Protein AF-A0A0P6X2U5-F1 (afdb_monomer_lite)

Sequence (206 aa):
MASMLAGCGGAEPGVYAVPLAEALQRLKKADVDGFRSARQCGILIHFAADSPKDDAITWRVSSSGREVLRFTVRLTAEGEGTRAQIEVPAEAKGGEMYDGSQFYPRPAVHQPLRPAVQELIDAAMEKRPYDVMRIPDGQRSSANDGPCKVQRAGLESGSARFGIDDKPGYDSRRSQQLREAENTRANQEGYDRSYGQPMDDTQGNW

pLDDT: mean 82.21, std 17.17, range [35.53, 98.38]

Foldseek 3Di:
DDDPPPDPPPPDQQKALAAQQVLLVLLVVFQVVLLCLLWFFQEDKDWDWDDPDSFKIKIFIDFPRDTPFIKMWGWDDDPSIIGTDIGADADPVGDGDQCQPDADLRDRTFHDPVLQVSQSSVCSSVVHHRDLVPRPPVRSHHPRCPNRHVSRVCNVVVVAHDTPQADRPDGPVVSVVVVVVVVVVVVVVVVCVVPPDPPPPPPDDD

Secondary structure (DSSP, 8-state):
----------PPTTEESS-HHHHHHHHTT--HHHHHHHHB-SB--EEEEEEEETTEEEEEEEETTEEEEEEEEEEEEETTEEEEEEE-PBPTTSSBTTSSSS--SS-SBPSPHHHHHHHHHHHHHTT----GGGS-HHHH--GGGHHHHHHHHHHHTTS--B-TTS-TT--HHHHHHHHHHHHHHHHHHHHHHHH-----------

Radius of gyration: 25.36 Å; chains: 1; bounding box: 108×61×46 Å

Structure (mmCIF, N/CA/C/O backbone):
data_AF-A0A0P6X2U5-F1
#
_entry.id   AF-A0A0P6X2U5-F1
#
loop_
_atom_site.group_PDB
_atom_site.id
_atom_site.type_symbol
_atom_site.label_atom_id
_atom_site.label_alt_id
_atom_site.label_comp_id
_atom_site.label_asym_id
_atom_site.label_entity_id
_atom_site.label_seq_id
_atom_site.pdbx_PDB_ins_code
_atom_site.Cartn_x
_atom_site.Cartn_y
_atom_site.Cartn_z
_atom_site.occupancy
_atom_site.B_iso_or_equiv
_atom_site.auth_seq_id
_atom_site.auth_comp_id
_atom_site.auth_asym_id
_atom_site.auth_atom_id
_atom_site.pdbx_PDB_model_num
ATOM 1 N N . MET A 1 1 ? -34.472 33.785 14.358 1.00 38.19 1 MET A N 1
ATOM 2 C CA . MET A 1 1 ? -34.077 32.855 13.280 1.00 38.19 1 MET A CA 1
ATOM 3 C C . MET A 1 1 ? -32.892 32.058 13.788 1.00 38.19 1 MET A C 1
ATOM 5 O O . MET A 1 1 ? -31.858 32.649 14.062 1.00 38.19 1 MET A O 1
ATOM 9 N N . ALA A 1 2 ? -33.093 30.767 14.043 1.00 37.97 2 ALA A N 1
ATOM 10 C CA . ALA A 1 2 ? -32.055 29.869 14.528 1.00 37.97 2 ALA A CA 1
ATOM 11 C C . ALA A 1 2 ? -31.261 29.337 13.329 1.00 37.97 2 ALA A C 1
ATOM 13 O O . ALA A 1 2 ? -31.792 28.569 12.531 1.00 37.97 2 ALA A O 1
ATOM 14 N N . SER A 1 3 ? -30.009 29.766 13.196 1.00 42.34 3 SER A N 1
ATOM 15 C CA . SER A 1 3 ? -29.067 29.198 12.233 1.00 42.34 3 SER A CA 1
ATOM 16 C C . SER A 1 3 ? -28.360 28.015 12.886 1.00 42.34 3 SER A C 1
ATOM 18 O O . SER A 1 3 ? -27.363 28.188 13.581 1.00 42.34 3 SER A O 1
ATOM 20 N N . MET A 1 4 ? -28.891 26.807 12.688 1.00 43.53 4 MET A N 1
ATOM 21 C CA . MET A 1 4 ? -28.142 25.575 12.932 1.00 43.53 4 MET A CA 1
ATOM 22 C C . MET A 1 4 ? -27.218 25.346 11.734 1.00 43.53 4 MET A C 1
ATOM 24 O O . MET A 1 4 ? -27.617 24.765 10.729 1.00 43.53 4 MET A O 1
ATOM 28 N N . LEU A 1 5 ? -25.982 25.836 11.821 1.00 45.72 5 LEU A N 1
ATOM 29 C CA . LEU A 1 5 ? -24.908 25.356 10.958 1.00 45.72 5 LEU A CA 1
ATOM 30 C C . LEU A 1 5 ? -24.499 23.984 11.491 1.00 45.72 5 LEU A C 1
ATOM 32 O O . LEU A 1 5 ? -23.726 23.873 12.441 1.00 45.72 5 LEU A O 1
ATOM 36 N N . ALA A 1 6 ? -25.085 22.941 10.907 1.00 45.28 6 ALA A N 1
ATOM 37 C CA . ALA A 1 6 ? -24.605 21.580 11.045 1.00 45.28 6 ALA A CA 1
ATOM 38 C C . ALA A 1 6 ? -23.157 21.539 10.536 1.00 45.28 6 ALA A C 1
ATOM 40 O O . ALA A 1 6 ? -22.904 21.597 9.332 1.00 45.28 6 ALA A O 1
ATOM 41 N N . GLY A 1 7 ? -22.205 21.486 11.467 1.00 37.44 7 GLY A N 1
ATOM 42 C CA . GLY A 1 7 ? -20.835 21.113 11.159 1.00 37.44 7 GLY A CA 1
ATOM 43 C C . GLY A 1 7 ? -20.864 19.717 10.556 1.00 37.44 7 GLY A C 1
ATOM 44 O O . GLY A 1 7 ? -21.166 18.747 11.247 1.00 37.44 7 GLY A O 1
ATOM 45 N N . CYS A 1 8 ? -20.606 19.623 9.253 1.00 40.59 8 CYS A N 1
ATOM 46 C CA . CYS A 1 8 ? -20.301 18.360 8.606 1.00 40.59 8 CYS A CA 1
ATOM 47 C C . CYS A 1 8 ? -19.044 17.811 9.282 1.00 40.59 8 CYS A C 1
ATOM 49 O O . CYS A 1 8 ? -17.940 18.293 9.033 1.00 40.59 8 CYS A O 1
ATOM 51 N N . GLY A 1 9 ? -19.237 16.851 10.187 1.00 35.53 9 GLY A N 1
ATOM 52 C CA . GLY A 1 9 ? -18.172 16.064 10.784 1.00 35.53 9 GLY A CA 1
ATOM 53 C C . GLY A 1 9 ? -17.498 15.243 9.697 1.00 35.53 9 GLY A C 1
ATOM 54 O O . GLY A 1 9 ? -17.873 14.101 9.451 1.00 35.53 9 GLY A O 1
ATOM 55 N N . GLY A 1 10 ? -16.522 15.841 9.017 1.00 42.19 10 GLY A N 1
ATOM 56 C CA . GLY A 1 10 ? -15.488 15.069 8.354 1.00 42.19 10 GLY A CA 1
ATOM 57 C C . GLY A 1 10 ? -14.719 14.371 9.461 1.00 42.19 10 GLY A C 1
ATOM 58 O O . GLY A 1 10 ? -14.021 15.037 10.224 1.00 42.19 10 GLY A O 1
ATOM 59 N N . ALA A 1 11 ? -14.923 13.062 9.610 1.00 58.19 11 ALA A N 1
ATOM 60 C CA . ALA A 1 11 ? -14.083 12.259 10.482 1.00 58.19 11 ALA A CA 1
ATOM 61 C C . ALA A 1 11 ? -12.620 12.537 10.112 1.00 58.19 11 ALA A C 1
ATOM 63 O O . ALA A 1 11 ? -12.271 12.573 8.928 1.00 58.19 11 ALA A O 1
ATOM 64 N N . GLU A 1 12 ? -11.795 12.822 11.117 1.00 70.19 12 GLU A N 1
ATOM 65 C CA . GLU A 1 12 ? -10.375 13.068 10.905 1.00 70.19 12 GLU A CA 1
ATOM 66 C C . GLU A 1 12 ? -9.762 11.851 10.187 1.00 70.19 12 GLU A C 1
ATOM 68 O O . GLU A 1 12 ? -10.015 10.718 10.612 1.00 70.19 12 GLU A O 1
ATOM 73 N N . PRO A 1 13 ? -8.991 12.038 9.096 1.00 80.31 13 PRO A N 1
ATOM 74 C CA . PRO A 1 13 ? -8.380 10.924 8.383 1.00 80.31 13 PRO A CA 1
ATOM 75 C C . PRO A 1 13 ? -7.587 10.029 9.333 1.00 80.31 13 PRO A C 1
ATOM 77 O O . PRO A 1 13 ? -6.762 10.503 10.114 1.00 80.31 13 PRO A O 1
ATOM 80 N N . GLY A 1 14 ? -7.842 8.726 9.260 1.00 88.56 14 GLY A N 1
ATOM 81 C CA . GLY A 1 14 ? -7.200 7.760 10.139 1.00 88.56 14 GLY A CA 1
ATOM 82 C C . GLY A 1 14 ? -7.870 7.571 11.500 1.00 88.56 14 GLY A C 1
ATOM 83 O O . GLY A 1 14 ? -7.365 6.751 12.256 1.00 88.56 14 GLY A O 1
ATOM 84 N N . VAL A 1 15 ? -8.982 8.238 11.828 1.00 94.44 15 VAL A N 1
ATOM 85 C CA . VAL A 1 15 ? -9.756 7.976 13.058 1.00 94.44 15 VAL A CA 1
ATOM 86 C C . VAL A 1 15 ? -11.051 7.240 12.726 1.00 94.44 15 VAL A C 1
ATOM 88 O O . VAL A 1 15 ? -11.847 7.687 11.902 1.00 94.44 15 VAL A O 1
ATOM 91 N N . TYR A 1 16 ? -11.292 6.117 13.402 1.00 95.19 16 TYR A N 1
ATOM 92 C CA . TYR A 1 16 ? -12.424 5.232 13.136 1.00 95.19 16 TYR A CA 1
ATOM 93 C C . TYR A 1 16 ? -13.231 4.969 14.403 1.00 95.19 16 TYR A C 1
ATOM 95 O O . TYR A 1 16 ? -12.674 4.657 15.455 1.00 95.19 16 TYR A O 1
ATOM 103 N N . ALA A 1 17 ? -14.559 4.990 14.283 1.00 95.31 17 ALA A N 1
ATOM 104 C CA . ALA A 1 17 ? -15.493 4.582 15.336 1.00 95.31 17 ALA A CA 1
ATOM 105 C C . ALA A 1 17 ? -15.577 3.044 15.451 1.00 95.31 17 ALA A C 1
ATOM 107 O O . ALA A 1 17 ? -16.641 2.441 15.311 1.00 95.31 17 ALA A O 1
ATOM 108 N N . VAL A 1 18 ? -14.422 2.400 15.619 1.00 95.44 18 VAL A N 1
ATOM 109 C CA . VAL A 1 18 ? -14.260 0.950 15.739 1.00 95.44 18 VAL A CA 1
ATOM 110 C C . VAL A 1 18 ? -13.286 0.683 16.891 1.00 95.44 18 VAL A C 1
ATOM 112 O O . VAL A 1 18 ? -12.217 1.299 16.908 1.00 95.44 18 VAL A O 1
ATOM 115 N N . PRO A 1 19 ? -13.595 -0.234 17.826 1.00 95.88 19 PRO A N 1
ATOM 116 C CA . PRO A 1 19 ? -12.678 -0.583 18.908 1.00 95.88 19 PRO A CA 1
ATOM 117 C C . PRO A 1 19 ? -11.366 -1.185 18.393 1.00 95.88 19 PRO A C 1
ATOM 119 O O . PRO A 1 19 ? -11.362 -1.928 17.409 1.00 95.88 19 PRO A O 1
ATOM 122 N N . LEU A 1 20 ? -10.267 -0.942 19.113 1.00 95.19 20 LEU A N 1
ATOM 123 C CA . LEU A 1 20 ? -8.900 -1.326 18.724 1.00 95.19 20 LEU A CA 1
ATOM 124 C C . LEU A 1 20 ? -8.769 -2.791 18.285 1.00 95.19 20 LEU A C 1
ATOM 126 O O . LEU A 1 20 ? -8.212 -3.087 17.226 1.00 95.19 20 LEU A O 1
ATOM 130 N N . ALA A 1 21 ? -9.324 -3.714 19.074 1.00 93.94 21 ALA A N 1
ATOM 131 C CA . ALA A 1 21 ? -9.268 -5.141 18.775 1.00 93.94 21 ALA A CA 1
ATOM 132 C C . ALA A 1 21 ? -9.994 -5.486 17.465 1.00 93.94 21 ALA A C 1
ATOM 134 O O . ALA A 1 21 ? -9.504 -6.297 16.678 1.00 93.94 21 ALA A O 1
ATOM 135 N N . GLU A 1 22 ? -11.142 -4.857 17.199 1.00 96.06 22 GLU A N 1
ATOM 136 C CA . GLU A 1 22 ? -11.862 -5.069 15.947 1.00 96.06 22 GLU A CA 1
ATOM 137 C C . GLU A 1 22 ? -11.124 -4.418 14.767 1.00 96.06 22 GLU A C 1
ATOM 139 O O . GLU A 1 22 ? -10.999 -5.046 13.715 1.00 96.06 22 GLU A O 1
ATOM 144 N N . ALA A 1 23 ? -10.576 -3.213 14.941 1.00 96.50 23 ALA A N 1
ATOM 145 C CA . ALA A 1 23 ? -9.776 -2.523 13.931 1.00 96.50 23 ALA A CA 1
ATOM 146 C C . ALA A 1 23 ? -8.567 -3.370 13.484 1.00 96.50 23 ALA A C 1
ATOM 148 O O . ALA A 1 23 ? -8.324 -3.530 12.285 1.00 96.50 23 ALA A O 1
ATOM 149 N N . LEU A 1 24 ? -7.867 -4.010 14.429 1.00 95.00 24 LEU A N 1
ATOM 150 C CA . LEU A 1 24 ? -6.767 -4.925 14.118 1.00 95.00 24 LEU A CA 1
ATOM 151 C C . LEU A 1 24 ? -7.240 -6.138 13.307 1.00 95.00 24 LEU A C 1
ATOM 153 O O . LEU A 1 24 ? -6.599 -6.519 12.327 1.00 95.00 24 LEU A O 1
ATOM 157 N N . GLN A 1 25 ? -8.363 -6.753 13.689 1.00 95.19 25 GLN A N 1
ATOM 158 C CA . GLN A 1 25 ? -8.920 -7.894 12.952 1.00 95.19 25 GLN A CA 1
ATOM 159 C C . GLN A 1 25 ? -9.358 -7.511 11.536 1.00 95.19 25 GLN A C 1
ATOM 161 O O . GLN A 1 25 ? -9.190 -8.308 10.610 1.00 95.19 25 GLN A O 1
ATOM 166 N N . ARG A 1 26 ? -9.889 -6.296 11.355 1.00 96.81 26 ARG A N 1
ATOM 167 C CA . ARG A 1 26 ? -10.225 -5.746 10.038 1.00 96.81 26 ARG A CA 1
ATOM 168 C C . ARG A 1 26 ? -8.963 -5.562 9.190 1.00 96.81 26 ARG A C 1
ATOM 170 O O . ARG A 1 26 ? -8.931 -6.059 8.068 1.00 96.81 26 ARG A O 1
ATOM 177 N N . LEU A 1 27 ? -7.889 -4.978 9.732 1.00 95.69 27 LEU A N 1
ATOM 178 C CA . LEU A 1 27 ? -6.632 -4.820 8.985 1.00 95.69 27 LEU A CA 1
ATOM 179 C C . LEU A 1 27 ? -5.945 -6.146 8.641 1.00 95.69 27 LEU A C 1
ATOM 181 O O . LEU A 1 27 ? -5.388 -6.269 7.553 1.00 95.69 27 LEU A O 1
ATOM 185 N N . LYS A 1 28 ? -6.031 -7.171 9.501 1.00 94.19 28 LYS A N 1
ATOM 186 C CA . LYS A 1 28 ? -5.519 -8.523 9.185 1.00 94.19 28 LYS A CA 1
ATOM 187 C C . LYS A 1 28 ? -6.194 -9.136 7.951 1.00 94.19 28 LYS A C 1
ATOM 189 O O . LYS A 1 28 ? -5.640 -10.053 7.353 1.00 94.19 28 LYS A O 1
ATOM 194 N N . LYS A 1 29 ? -7.376 -8.636 7.581 1.00 95.25 29 LYS A N 1
ATOM 195 C CA . LYS A 1 29 ? -8.179 -9.060 6.427 1.00 95.25 29 LYS A CA 1
ATOM 196 C C . LYS A 1 29 ? -8.256 -7.992 5.329 1.00 95.25 29 LYS A C 1
ATOM 198 O O . LYS A 1 29 ? -9.136 -8.080 4.478 1.00 95.25 29 LYS A O 1
ATOM 203 N N . ALA A 1 30 ? -7.390 -6.978 5.366 1.00 97.31 30 ALA A N 1
ATOM 204 C CA . ALA A 1 30 ? -7.374 -5.932 4.352 1.00 97.31 30 ALA A CA 1
ATOM 205 C C . ALA A 1 30 ? -7.165 -6.524 2.945 1.00 97.31 30 ALA A C 1
ATOM 207 O O . ALA A 1 30 ? -6.464 -7.525 2.778 1.00 97.31 30 ALA A O 1
ATOM 208 N N . ASP A 1 31 ? -7.756 -5.889 1.934 1.00 97.75 31 ASP A N 1
ATOM 209 C CA . ASP A 1 31 ? -7.702 -6.330 0.537 1.00 97.75 31 ASP A CA 1
ATOM 210 C C . ASP A 1 31 ? -6.355 -5.980 -0.122 1.00 97.75 31 ASP A C 1
ATOM 212 O O . ASP A 1 31 ? -6.220 -5.076 -0.950 1.00 97.75 31 ASP A O 1
ATOM 216 N N . VAL A 1 32 ? -5.317 -6.703 0.293 1.00 96.69 32 VAL A N 1
ATOM 217 C CA . VAL A 1 32 ? -3.950 -6.537 -0.214 1.00 96.69 32 VAL A CA 1
ATOM 218 C C . VAL A 1 32 ? -3.843 -6.957 -1.684 1.00 96.69 32 VAL A C 1
ATOM 220 O O . VAL A 1 32 ? -3.009 -6.428 -2.421 1.00 96.69 32 VAL A O 1
ATOM 223 N N . ASP A 1 33 ? -4.700 -7.871 -2.140 1.00 95.81 33 ASP A N 1
ATOM 224 C CA . ASP A 1 33 ? -4.749 -8.287 -3.539 1.00 95.81 33 ASP A CA 1
ATOM 225 C C . ASP A 1 33 ? -5.324 -7.192 -4.438 1.00 95.81 33 ASP A C 1
ATOM 227 O O . ASP A 1 33 ? -4.726 -6.896 -5.477 1.00 95.81 33 ASP A O 1
ATOM 231 N N . GLY A 1 34 ? -6.413 -6.538 -4.024 1.00 96.88 34 GLY A N 1
ATOM 232 C CA . GLY A 1 34 ? -6.954 -5.351 -4.685 1.00 96.88 34 GLY A CA 1
ATOM 233 C C . GLY A 1 34 ? -5.942 -4.207 -4.712 1.00 96.88 34 GLY A C 1
ATOM 234 O O . GLY A 1 34 ? -5.686 -3.636 -5.776 1.00 96.88 34 GLY A O 1
ATOM 235 N N . PHE A 1 35 ? -5.269 -3.948 -3.585 1.00 97.38 35 PHE A N 1
ATOM 236 C CA . PHE A 1 35 ? -4.172 -2.978 -3.517 1.00 97.38 35 PHE A CA 1
ATOM 237 C C . PHE A 1 35 ? -3.058 -3.305 -4.520 1.00 97.38 35 PHE A C 1
ATOM 239 O O . PHE A 1 35 ? -2.658 -2.452 -5.316 1.00 97.38 35 PHE A O 1
ATOM 246 N N . ARG A 1 36 ? -2.560 -4.548 -4.526 1.00 95.44 36 ARG A N 1
ATOM 247 C CA . ARG A 1 36 ? -1.511 -4.995 -5.451 1.00 95.44 36 ARG A CA 1
ATOM 248 C C . ARG A 1 36 ? -1.970 -4.852 -6.896 1.00 95.44 36 ARG A C 1
ATOM 250 O O . ARG A 1 36 ? -1.246 -4.276 -7.701 1.00 95.44 36 ARG A O 1
ATOM 257 N N . SER A 1 37 ? -3.168 -5.329 -7.219 1.00 93.38 37 SER A N 1
ATOM 258 C CA . SER A 1 37 ? -3.738 -5.236 -8.563 1.00 93.38 37 SER A CA 1
ATOM 259 C C . SER A 1 37 ? -3.795 -3.786 -9.044 1.00 93.38 37 SER A C 1
ATOM 261 O O . SER A 1 37 ? -3.380 -3.485 -10.161 1.00 93.38 37 SER A O 1
ATOM 263 N N . ALA A 1 38 ? -4.209 -2.855 -8.185 1.00 94.56 38 ALA A N 1
ATOM 264 C CA . ALA A 1 38 ? -4.335 -1.443 -8.528 1.00 94.56 38 ALA A CA 1
ATOM 265 C C . ALA A 1 38 ? -3.005 -0.671 -8.549 1.00 94.56 38 ALA A C 1
ATOM 267 O O . ALA A 1 38 ? -2.889 0.319 -9.271 1.00 94.56 38 ALA A O 1
ATOM 268 N N . ARG A 1 39 ? -2.009 -1.080 -7.752 1.00 95.06 39 ARG A N 1
ATOM 269 C CA . ARG A 1 39 ? -0.789 -0.283 -7.524 1.00 95.06 39 ARG A CA 1
ATOM 270 C C . ARG A 1 39 ? 0.493 -0.903 -8.062 1.00 95.06 39 ARG A C 1
ATOM 272 O O . ARG A 1 39 ? 1.453 -0.161 -8.235 1.00 95.06 39 ARG A O 1
ATOM 279 N N . GLN A 1 40 ? 0.544 -2.204 -8.345 1.00 94.19 40 GLN A N 1
ATOM 280 C CA . GLN A 1 40 ? 1.733 -2.846 -8.910 1.00 94.19 40 GLN A CA 1
ATOM 281 C C . GLN A 1 40 ? 2.075 -2.233 -10.276 1.00 94.19 40 GLN A C 1
ATOM 283 O O . GLN A 1 40 ? 1.192 -1.998 -11.108 1.00 94.19 40 GLN A O 1
ATOM 288 N N . CYS A 1 41 ? 3.365 -1.974 -10.488 1.00 92.06 41 CYS A N 1
ATOM 289 C CA . CYS A 1 41 ? 3.896 -1.541 -11.778 1.00 92.06 41 CYS A CA 1
ATOM 290 C C . CYS A 1 41 ? 4.209 -2.775 -12.650 1.00 92.06 41 CYS A C 1
ATOM 292 O O . CYS A 1 41 ? 3.335 -3.611 -12.858 1.00 92.06 41 CYS A O 1
ATOM 294 N N . GLY A 1 42 ? 5.439 -2.933 -13.156 1.00 85.44 42 GLY A N 1
ATOM 295 C CA . GLY A 1 42 ? 5.828 -4.129 -13.927 1.00 85.44 42 GLY A CA 1
ATOM 296 C C . GLY A 1 42 ? 6.596 -5.190 -13.142 1.00 85.44 42 GLY A C 1
ATOM 297 O O . GLY A 1 42 ? 6.794 -6.294 -13.654 1.00 85.44 42 GLY A O 1
ATOM 298 N N . ILE A 1 43 ? 7.039 -4.868 -11.922 1.00 84.19 43 ILE A N 1
ATOM 299 C CA . ILE A 1 43 ? 7.744 -5.822 -11.067 1.00 84.19 43 ILE A CA 1
ATOM 300 C C . ILE A 1 43 ? 6.731 -6.768 -10.430 1.00 84.19 43 ILE A C 1
ATOM 302 O O . ILE A 1 43 ? 5.759 -6.313 -9.827 1.00 84.19 43 ILE A O 1
ATOM 306 N N . LEU A 1 44 ? 6.965 -8.077 -10.526 1.00 86.00 44 LEU A N 1
ATOM 307 C CA . LEU A 1 44 ? 6.168 -9.046 -9.773 1.00 86.00 44 LEU A CA 1
ATOM 308 C C . LEU A 1 44 ? 6.494 -8.922 -8.283 1.00 86.00 44 LEU A C 1
ATOM 310 O O . LEU A 1 44 ? 7.644 -9.127 -7.879 1.00 86.00 44 LEU A O 1
ATOM 314 N N . ILE A 1 45 ? 5.479 -8.582 -7.489 1.00 90.31 45 ILE A N 1
ATOM 315 C CA . ILE A 1 45 ? 5.609 -8.394 -6.046 1.00 90.31 45 ILE A CA 1
ATOM 316 C C . ILE A 1 45 ? 4.719 -9.349 -5.253 1.00 90.31 45 ILE A C 1
ATOM 318 O O . ILE A 1 45 ? 3.616 -9.723 -5.664 1.00 90.31 45 ILE A O 1
ATOM 322 N N . HIS A 1 46 ? 5.210 -9.706 -4.074 1.00 91.44 46 HIS A N 1
ATOM 323 C CA . HIS A 1 46 ? 4.528 -10.533 -3.092 1.00 91.44 46 HIS A CA 1
ATOM 324 C C . HIS A 1 46 ? 4.384 -9.760 -1.792 1.00 91.44 46 HIS A C 1
ATOM 326 O O . HIS A 1 46 ? 5.308 -9.063 -1.383 1.00 91.44 46 HIS A O 1
ATOM 332 N N . PHE A 1 47 ? 3.235 -9.907 -1.143 1.00 93.88 47 PHE A N 1
ATOM 333 C CA . PHE A 1 47 ? 2.988 -9.331 0.169 1.00 93.88 47 PHE A CA 1
ATOM 334 C C . PHE A 1 47 ? 3.077 -10.419 1.231 1.00 93.88 47 PHE A C 1
ATOM 336 O O . PHE A 1 47 ? 2.491 -11.490 1.085 1.00 93.88 47 PHE A O 1
ATOM 343 N N . ALA A 1 48 ? 3.775 -10.110 2.315 1.00 92.81 48 ALA A N 1
ATOM 344 C CA . ALA A 1 48 ? 3.692 -10.826 3.575 1.00 92.81 48 ALA A CA 1
ATOM 345 C C . ALA A 1 48 ? 3.254 -9.831 4.651 1.00 92.81 48 ALA A C 1
ATOM 347 O O . ALA A 1 48 ? 3.762 -8.710 4.697 1.00 92.81 48 ALA A O 1
ATOM 348 N N . ALA A 1 49 ? 2.297 -10.222 5.485 1.00 91.19 49 ALA A N 1
ATOM 349 C CA . ALA A 1 49 ? 1.848 -9.415 6.608 1.00 91.19 49 ALA A CA 1
ATOM 350 C C . ALA A 1 49 ? 2.352 -10.035 7.908 1.00 91.19 49 ALA A C 1
ATOM 352 O O . ALA A 1 49 ? 2.173 -11.229 8.138 1.00 91.19 49 ALA A O 1
ATOM 353 N N . ASP A 1 50 ? 2.924 -9.207 8.772 1.00 87.94 50 ASP A N 1
ATOM 354 C CA . ASP A 1 50 ? 3.277 -9.582 10.132 1.00 87.94 50 ASP A CA 1
ATOM 355 C C . ASP A 1 50 ? 2.595 -8.643 11.115 1.00 87.94 50 ASP A C 1
ATOM 357 O O . ASP A 1 50 ? 2.456 -7.446 10.869 1.00 87.94 50 ASP A O 1
ATOM 361 N N . SER A 1 51 ? 2.216 -9.179 12.269 1.00 82.69 51 SER A N 1
ATOM 362 C CA . SER A 1 51 ? 1.667 -8.404 13.380 1.00 82.69 51 SER A CA 1
ATOM 363 C C . SER A 1 51 ? 2.569 -8.641 14.592 1.00 82.69 51 SER A C 1
ATOM 365 O O . SER A 1 51 ? 2.247 -9.459 15.448 1.00 82.69 51 SER A O 1
ATOM 367 N N . PRO A 1 52 ? 3.767 -8.018 14.626 1.00 68.31 52 PRO A N 1
ATOM 368 C CA . PRO A 1 52 ? 4.753 -8.262 15.682 1.00 68.31 52 PRO A CA 1
ATOM 369 C C . PRO A 1 52 ? 4.304 -7.734 17.054 1.00 68.31 52 PRO A C 1
ATOM 371 O O . PRO A 1 52 ? 4.931 -8.049 18.062 1.00 68.31 52 PRO A O 1
ATOM 374 N N . LYS A 1 53 ? 3.248 -6.913 17.089 1.00 72.56 53 LYS A N 1
ATOM 375 C CA . LYS A 1 53 ? 2.596 -6.379 18.286 1.00 72.56 53 LYS A CA 1
ATOM 376 C C . LYS A 1 53 ? 1.077 -6.402 18.087 1.00 72.56 53 LYS A C 1
ATOM 378 O O . LYS A 1 53 ? 0.619 -6.255 16.952 1.00 72.56 53 LYS A O 1
ATOM 383 N N . ASP A 1 54 ? 0.318 -6.508 19.178 1.00 78.31 54 ASP A N 1
ATOM 384 C CA . ASP A 1 54 ? -1.159 -6.542 19.186 1.00 78.31 54 ASP A CA 1
ATOM 385 C C . ASP A 1 54 ? -1.832 -5.200 18.821 1.00 78.31 54 ASP A C 1
ATOM 387 O O . ASP A 1 54 ? -3.035 -5.025 18.995 1.00 78.31 54 ASP A O 1
ATOM 391 N N . ASP A 1 55 ? -1.070 -4.245 18.299 1.00 90.38 55 ASP A N 1
ATOM 392 C CA . ASP A 1 55 ? -1.516 -2.910 17.911 1.00 90.38 55 ASP A CA 1
ATOM 393 C C . ASP A 1 55 ? -0.982 -2.489 16.533 1.00 90.38 55 ASP A C 1
ATOM 395 O O . ASP A 1 55 ? -1.152 -1.344 16.128 1.00 90.38 55 ASP A O 1
ATOM 399 N N . ALA A 1 56 ? -0.321 -3.381 15.789 1.00 93.69 56 ALA A N 1
ATOM 400 C CA . ALA A 1 56 ? 0.273 -3.018 14.510 1.00 93.69 56 ALA A CA 1
ATOM 401 C C . ALA A 1 56 ? 0.230 -4.146 13.481 1.00 93.69 56 ALA A C 1
ATOM 403 O O . ALA A 1 56 ? 0.337 -5.332 13.808 1.00 93.69 56 ALA A O 1
ATOM 404 N N . ILE A 1 57 ? 0.158 -3.755 12.210 1.00 95.25 57 ILE A N 1
ATOM 405 C CA . ILE A 1 57 ? 0.404 -4.639 11.069 1.00 95.25 57 ILE A CA 1
ATOM 406 C C . ILE A 1 57 ? 1.489 -4.025 10.199 1.00 95.25 57 ILE A C 1
ATOM 408 O O . ILE A 1 57 ? 1.437 -2.848 9.859 1.00 95.25 57 ILE A O 1
ATOM 412 N N . THR A 1 58 ? 2.485 -4.831 9.851 1.00 95.50 58 THR A N 1
ATOM 413 C CA . THR A 1 58 ? 3.531 -4.493 8.890 1.00 95.50 58 THR A CA 1
ATOM 414 C C . THR A 1 58 ? 3.333 -5.334 7.642 1.00 95.50 58 THR A C 1
ATOM 416 O O . THR A 1 58 ? 3.384 -6.561 7.714 1.00 95.50 58 THR A O 1
ATOM 419 N N . TRP A 1 59 ? 3.162 -4.684 6.495 1.00 96.50 59 TRP A N 1
ATOM 420 C CA . TRP A 1 59 ? 3.217 -5.354 5.202 1.00 96.50 59 TRP A CA 1
ATOM 421 C C . TRP A 1 59 ? 4.617 -5.213 4.623 1.00 96.50 59 TRP A C 1
ATOM 423 O O . TRP A 1 59 ? 5.115 -4.101 4.436 1.00 96.50 59 TRP A O 1
ATOM 433 N N . ARG A 1 60 ? 5.249 -6.349 4.331 1.00 95.50 60 ARG A N 1
ATOM 434 C CA . ARG A 1 60 ? 6.506 -6.432 3.588 1.00 95.50 60 ARG A CA 1
ATOM 435 C C . ARG A 1 60 ? 6.202 -6.836 2.160 1.00 95.50 60 ARG A C 1
ATOM 437 O O . ARG A 1 60 ? 5.542 -7.845 1.916 1.00 95.50 60 ARG A O 1
ATOM 444 N N . VAL A 1 61 ? 6.712 -6.051 1.229 1.00 94.69 61 VAL A N 1
ATOM 445 C CA . VAL A 1 61 ? 6.593 -6.277 -0.202 1.00 94.69 61 VAL A CA 1
ATOM 446 C C . VAL A 1 61 ? 7.938 -6.763 -0.705 1.00 94.69 61 VAL A C 1
ATOM 448 O O . VAL A 1 61 ? 8.957 -6.102 -0.498 1.00 94.69 61 VAL A O 1
ATOM 451 N N . SER A 1 62 ? 7.957 -7.915 -1.361 1.00 92.94 62 SER A N 1
ATOM 452 C CA . SER A 1 62 ? 9.180 -8.507 -1.894 1.00 92.94 62 SER A CA 1
ATOM 453 C C . SER A 1 62 ? 9.078 -8.820 -3.379 1.00 92.94 62 SER A C 1
ATOM 455 O O . SER A 1 62 ? 7.997 -9.070 -3.909 1.00 92.94 62 SER A O 1
ATOM 457 N N . SER A 1 63 ? 10.224 -8.815 -4.051 1.00 88.12 63 SER A N 1
ATOM 458 C CA . SER A 1 63 ? 10.391 -9.295 -5.421 1.00 88.12 63 SER A CA 1
ATOM 459 C C . SER A 1 63 ? 11.692 -10.080 -5.504 1.00 88.12 63 SER A C 1
ATOM 461 O O . SER A 1 63 ? 12.692 -9.668 -4.917 1.00 88.12 63 SER A O 1
ATOM 463 N N . SER A 1 64 ? 11.681 -11.233 -6.178 1.00 83.50 64 SER A N 1
ATOM 464 C CA . SER A 1 64 ? 12.851 -12.124 -6.278 1.00 83.50 64 SER A CA 1
ATOM 465 C C . SER A 1 64 ? 13.519 -12.436 -4.923 1.00 83.50 64 SER A C 1
ATOM 467 O O . SER A 1 64 ? 14.735 -12.557 -4.830 1.00 83.50 64 SER A O 1
ATOM 469 N N . GLY A 1 65 ? 12.732 -12.528 -3.843 1.00 81.25 65 GLY A N 1
ATOM 470 C CA . GLY A 1 65 ? 13.231 -12.801 -2.487 1.00 81.25 65 GLY A CA 1
ATOM 471 C C . GLY A 1 65 ? 13.835 -11.601 -1.743 1.00 81.25 65 GLY A C 1
ATOM 472 O O . GLY A 1 65 ? 14.244 -11.754 -0.595 1.00 81.25 65 GLY A O 1
ATOM 473 N N . ARG A 1 66 ? 13.864 -10.405 -2.343 1.00 87.06 66 ARG A N 1
ATOM 474 C CA . ARG A 1 66 ? 14.365 -9.170 -1.716 1.00 87.06 66 ARG A CA 1
ATOM 475 C C . ARG A 1 66 ? 13.203 -8.277 -1.293 1.00 87.06 66 ARG A C 1
ATOM 477 O O . ARG A 1 66 ? 12.259 -8.113 -2.060 1.00 87.06 66 ARG A O 1
ATOM 484 N N . GLU A 1 67 ? 13.265 -7.694 -0.095 1.00 91.50 67 GLU A N 1
ATOM 485 C CA . GLU A 1 67 ? 12.304 -6.665 0.333 1.00 91.50 67 GLU A CA 1
ATOM 486 C C . GLU A 1 67 ? 12.514 -5.402 -0.519 1.00 91.50 67 GLU A C 1
ATOM 488 O O . GLU A 1 67 ? 13.637 -4.917 -0.651 1.00 91.50 67 GLU A O 1
ATOM 493 N N . VAL A 1 68 ? 11.439 -4.907 -1.134 1.00 91.44 68 VAL A N 1
ATOM 494 C CA . VAL A 1 68 ? 11.448 -3.734 -2.029 1.00 91.44 68 VAL A CA 1
ATOM 495 C C . VAL A 1 68 ? 10.643 -2.568 -1.472 1.00 91.44 68 VAL A C 1
ATOM 497 O O . VAL A 1 68 ? 10.764 -1.449 -1.957 1.00 91.44 68 VAL A O 1
ATOM 500 N N . LEU A 1 69 ? 9.782 -2.847 -0.496 1.00 92.56 69 LEU A N 1
ATOM 501 C CA . LEU A 1 69 ? 8.977 -1.880 0.227 1.00 92.56 69 LEU A CA 1
ATOM 502 C C . LEU A 1 69 ? 8.504 -2.541 1.524 1.00 92.56 69 LEU A C 1
ATOM 504 O O . LEU A 1 69 ? 8.191 -3.730 1.554 1.00 92.56 69 LEU A O 1
ATOM 508 N N . ARG A 1 70 ? 8.385 -1.755 2.585 1.00 95.19 70 ARG A N 1
ATOM 509 C CA . ARG A 1 70 ? 7.596 -2.106 3.764 1.00 95.19 70 ARG A CA 1
ATOM 510 C C . ARG A 1 70 ? 6.794 -0.898 4.205 1.00 95.19 70 ARG A C 1
ATOM 512 O O . ARG A 1 70 ? 7.237 0.229 4.014 1.00 95.19 70 ARG A O 1
ATOM 519 N N . PHE A 1 71 ? 5.651 -1.124 4.826 1.00 95.69 71 PHE A N 1
ATOM 520 C CA . PHE A 1 71 ? 4.931 -0.081 5.546 1.00 95.69 71 PHE A CA 1
ATOM 521 C C . PHE A 1 71 ? 4.201 -0.691 6.735 1.00 95.69 71 PHE A C 1
ATOM 523 O O . PHE A 1 71 ? 3.779 -1.851 6.700 1.00 95.69 71 PHE A O 1
ATOM 530 N N . THR A 1 72 ? 4.075 0.097 7.794 1.00 96.00 72 THR A N 1
ATOM 531 C CA . THR A 1 72 ? 3.426 -0.308 9.039 1.00 96.00 72 THR A CA 1
ATOM 532 C C . THR A 1 72 ? 2.210 0.563 9.269 1.00 96.00 72 THR A C 1
ATOM 534 O O . THR A 1 72 ? 2.257 1.772 9.068 1.00 96.00 72 THR A O 1
ATOM 537 N N . VAL A 1 73 ? 1.129 -0.045 9.733 1.00 97.00 73 VAL A N 1
ATOM 538 C CA . VAL A 1 73 ? -0.006 0.673 10.299 1.00 97.00 73 VAL A CA 1
ATOM 539 C C . VAL A 1 73 ? -0.035 0.375 11.785 1.00 97.00 73 VAL A C 1
ATOM 541 O O . VAL A 1 73 ? -0.206 -0.781 12.176 1.00 97.00 73 VAL A O 1
ATOM 544 N N . ARG A 1 74 ? 0.174 1.410 12.600 1.00 96.31 74 ARG A N 1
ATOM 545 C CA . ARG A 1 74 ? -0.017 1.350 14.051 1.00 96.31 74 ARG A CA 1
ATOM 546 C C . ARG A 1 74 ? -1.418 1.803 14.396 1.00 96.31 74 ARG A C 1
ATOM 548 O O . ARG A 1 74 ? -1.905 2.778 13.833 1.00 96.31 74 ARG A O 1
ATOM 555 N N . LEU A 1 75 ? -2.035 1.107 15.328 1.00 96.44 75 LEU A N 1
ATOM 556 C CA . LEU A 1 75 ? -3.343 1.409 15.859 1.00 96.44 75 LEU A CA 1
ATOM 557 C C . LEU A 1 75 ? -3.202 1.869 17.307 1.00 96.44 75 LEU A C 1
ATOM 559 O O . LEU A 1 75 ? -2.536 1.221 18.107 1.00 96.44 75 LEU A O 1
ATOM 563 N N . THR A 1 76 ? -3.861 2.962 17.664 1.00 96.19 76 THR 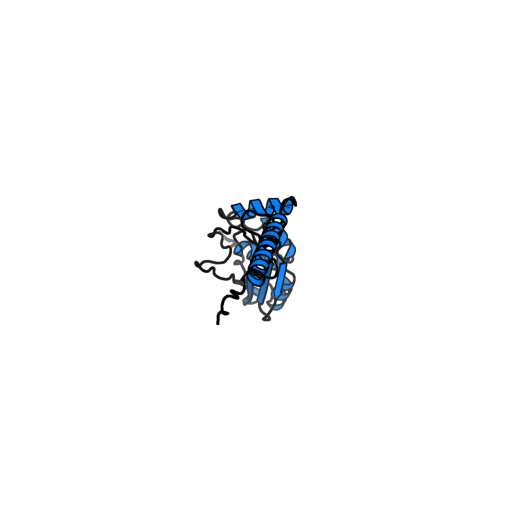A N 1
ATOM 564 C CA . THR A 1 76 ? -3.943 3.433 19.051 1.00 96.19 76 THR A CA 1
ATOM 565 C C . THR A 1 76 ? -5.397 3.657 19.418 1.00 96.19 76 THR A C 1
ATOM 567 O O . THR A 1 76 ? -6.155 4.201 18.617 1.00 96.19 76 THR A O 1
ATOM 570 N N . ALA A 1 77 ? -5.798 3.248 20.621 1.00 95.25 77 ALA A N 1
ATOM 571 C CA . ALA A 1 77 ? -7.135 3.549 21.119 1.00 95.25 77 ALA A CA 1
ATOM 572 C C . ALA A 1 77 ? -7.332 5.071 21.227 1.00 95.25 77 ALA A C 1
ATOM 574 O O . ALA A 1 77 ? -6.447 5.783 21.703 1.00 95.25 77 ALA A O 1
ATOM 575 N N . GLU A 1 78 ? -8.493 5.555 20.796 1.00 92.44 78 GLU A N 1
ATOM 576 C CA . GLU A 1 78 ? -8.875 6.965 20.862 1.00 92.44 78 GLU A CA 1
ATOM 577 C C . GLU A 1 78 ? -10.339 7.068 21.298 1.00 92.44 78 GLU A C 1
ATOM 579 O O . GLU A 1 78 ? -11.263 6.939 20.494 1.00 92.44 78 GLU A O 1
ATOM 584 N N . GLY A 1 79 ? -10.555 7.242 22.606 1.00 90.62 79 GLY A N 1
ATOM 585 C CA . GLY A 1 79 ? -11.886 7.135 23.205 1.00 90.62 79 GLY A CA 1
ATOM 586 C C . GLY A 1 79 ? -12.492 5.749 22.962 1.00 90.62 79 GLY A C 1
ATOM 587 O O . GLY A 1 79 ? -11.857 4.736 23.242 1.00 90.62 79 GLY A O 1
ATOM 588 N N . GLU A 1 80 ? -13.700 5.719 22.399 1.00 90.88 80 GLU A N 1
ATOM 589 C CA . GLU A 1 80 ? -14.392 4.488 21.974 1.00 90.88 80 GLU A CA 1
ATOM 590 C C . GLU A 1 80 ? -13.937 3.984 20.587 1.00 90.88 80 GLU A C 1
ATOM 592 O O . GLU A 1 80 ? -14.412 2.958 20.094 1.00 90.88 80 GLU A O 1
ATOM 597 N N . GLY A 1 81 ? -13.048 4.727 19.922 1.00 95.12 81 GLY A N 1
ATOM 598 C CA . GLY A 1 81 ? -12.560 4.454 18.577 1.00 95.12 81 GLY A CA 1
ATOM 599 C C . GLY A 1 81 ? -11.083 4.075 18.525 1.00 95.12 81 GLY A C 1
ATOM 600 O O . GLY A 1 81 ? -10.435 3.763 19.527 1.00 95.12 81 GLY A O 1
ATOM 601 N N . THR A 1 82 ? -10.546 4.107 17.310 1.00 96.50 82 THR A N 1
ATOM 602 C CA . THR A 1 82 ? -9.150 3.782 17.016 1.00 96.50 82 THR A CA 1
ATOM 603 C C . THR A 1 82 ? -8.579 4.772 16.020 1.00 96.50 82 THR A C 1
ATOM 605 O O . THR A 1 82 ? -9.210 5.061 15.004 1.00 96.50 82 THR A O 1
ATOM 608 N N . ARG A 1 83 ? -7.348 5.212 16.261 1.00 96.88 83 ARG A N 1
ATOM 609 C CA . ARG A 1 83 ? -6.527 5.941 15.297 1.00 96.88 83 ARG A CA 1
ATOM 610 C C . ARG A 1 83 ? -5.561 5.001 14.599 1.00 96.88 83 ARG A C 1
ATOM 612 O O . ARG A 1 83 ? -4.903 4.208 15.264 1.00 96.88 83 ARG A O 1
ATOM 619 N N . ALA A 1 84 ? -5.438 5.120 13.286 1.00 97.12 84 ALA A N 1
ATOM 620 C CA . ALA A 1 84 ? -4.420 4.467 12.486 1.00 97.12 84 ALA A CA 1
ATOM 621 C C . ALA A 1 84 ? -3.347 5.473 12.066 1.00 97.12 84 ALA A C 1
ATOM 623 O O . ALA A 1 84 ? -3.639 6.506 11.467 1.00 97.12 84 ALA A O 1
ATOM 624 N N . GLN A 1 85 ? -2.091 5.139 12.335 1.00 96.44 85 GLN A N 1
ATOM 625 C CA . GLN A 1 85 ? -0.926 5.887 11.890 1.00 96.44 85 GLN A CA 1
ATOM 626 C C . GLN A 1 85 ? -0.142 5.052 10.882 1.00 96.44 85 GLN A C 1
ATOM 628 O O . GLN A 1 85 ? 0.284 3.935 11.178 1.00 96.44 85 GLN A O 1
ATOM 633 N N . ILE A 1 86 ? 0.059 5.607 9.687 1.00 96.56 86 ILE A N 1
ATOM 634 C CA . ILE A 1 86 ? 0.861 4.981 8.634 1.00 96.56 86 ILE A CA 1
ATOM 635 C C . ILE A 1 86 ? 2.325 5.385 8.810 1.00 96.56 86 ILE A C 1
ATOM 637 O O . ILE A 1 86 ? 2.659 6.574 8.773 1.00 96.56 86 ILE A O 1
ATOM 641 N N . GLU A 1 87 ? 3.197 4.392 8.916 1.00 95.25 87 GLU A N 1
ATOM 642 C CA . GLU A 1 87 ? 4.648 4.533 8.920 1.00 95.25 87 GLU A CA 1
ATOM 643 C C . GLU A 1 87 ? 5.210 3.960 7.619 1.00 95.25 87 GLU A C 1
ATOM 645 O O . GLU A 1 87 ? 5.105 2.759 7.348 1.00 95.25 87 GLU A O 1
ATOM 650 N N . VAL A 1 88 ? 5.835 4.822 6.822 1.00 94.56 88 VAL A N 1
ATOM 651 C CA . VAL A 1 88 ? 6.598 4.436 5.634 1.00 94.56 88 VAL A CA 1
ATOM 652 C C . VAL A 1 88 ? 8.071 4.733 5.923 1.00 94.56 88 VAL A C 1
ATOM 654 O O . VAL A 1 88 ? 8.364 5.799 6.468 1.00 94.56 88 VAL A O 1
ATOM 657 N N . PRO A 1 89 ? 9.010 3.820 5.612 1.00 89.94 89 PRO A N 1
ATOM 658 C CA . PRO A 1 89 ? 10.431 4.088 5.769 1.00 89.94 89 PRO A CA 1
ATOM 659 C C . PRO A 1 89 ? 10.857 5.351 5.030 1.00 89.94 89 PRO A C 1
ATOM 661 O O . PRO A 1 89 ? 10.388 5.633 3.924 1.00 89.94 89 PRO A O 1
ATOM 664 N N . ALA A 1 90 ? 11.791 6.074 5.640 1.00 88.12 90 ALA A N 1
ATOM 665 C CA . ALA A 1 90 ? 12.446 7.185 4.982 1.00 88.12 90 ALA A CA 1
ATOM 666 C C . ALA A 1 90 ? 13.409 6.683 3.898 1.00 88.12 90 ALA A C 1
ATOM 668 O O . ALA A 1 90 ? 14.079 5.662 4.065 1.00 88.12 90 ALA A O 1
ATOM 669 N N . GLU A 1 91 ? 13.503 7.436 2.810 1.00 82.31 91 GLU A N 1
ATOM 670 C CA . GLU A 1 91 ? 14.511 7.233 1.773 1.00 82.31 91 GLU A CA 1
ATOM 671 C C . GLU A 1 91 ? 15.861 7.834 2.179 1.00 82.31 91 GLU A C 1
ATOM 673 O O . GLU A 1 91 ? 15.942 8.763 2.986 1.00 82.31 91 GLU A O 1
ATOM 678 N N . ALA A 1 92 ? 16.944 7.354 1.559 1.00 7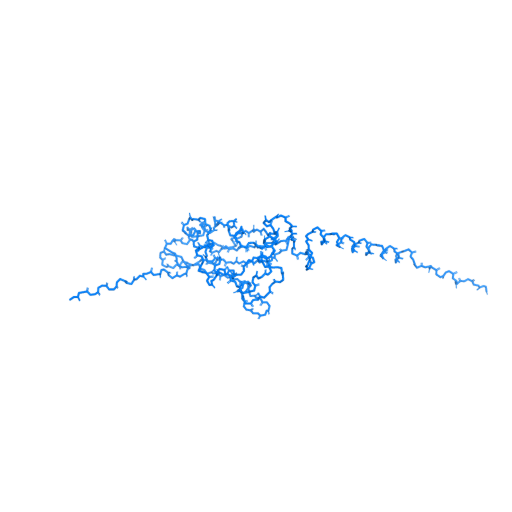9.69 92 ALA A N 1
ATOM 679 C CA . ALA A 1 92 ? 18.304 7.821 1.857 1.00 79.69 92 ALA A CA 1
ATOM 680 C C . ALA A 1 92 ? 18.494 9.336 1.636 1.00 79.69 92 ALA A C 1
ATOM 682 O O . ALA A 1 92 ? 19.354 9.958 2.257 1.00 79.69 92 ALA A O 1
ATOM 683 N N . LYS A 1 93 ? 17.694 9.935 0.746 1.00 77.94 93 LYS A N 1
ATOM 684 C CA . LYS A 1 93 ? 17.704 11.373 0.433 1.00 77.94 93 LYS A CA 1
ATOM 685 C C . LYS A 1 93 ? 16.681 12.183 1.244 1.00 77.94 93 LYS A C 1
ATOM 687 O O . LYS A 1 93 ? 16.500 13.365 0.969 1.00 77.94 93 LYS A O 1
ATOM 692 N N . GLY A 1 94 ? 16.036 11.566 2.235 1.00 81.44 94 GLY A N 1
ATOM 693 C CA . GLY A 1 94 ? 14.904 12.138 2.960 1.00 81.44 94 GLY A CA 1
ATOM 694 C C . GLY A 1 94 ? 13.576 11.941 2.225 1.00 81.44 94 GLY A C 1
ATOM 695 O O . GLY A 1 94 ? 13.544 11.514 1.070 1.00 81.44 94 GLY A O 1
ATOM 696 N N . GLY A 1 95 ? 12.478 12.243 2.920 1.00 86.12 95 GLY A N 1
ATOM 697 C CA . GLY A 1 95 ? 11.126 11.926 2.453 1.00 86.12 95 GLY A CA 1
ATOM 698 C C . GLY A 1 95 ? 10.775 10.452 2.645 1.00 86.12 95 GLY A C 1
ATOM 699 O O . GLY A 1 95 ? 11.611 9.641 3.050 1.00 86.12 95 GLY A O 1
ATOM 700 N N . GLU A 1 96 ? 9.517 10.114 2.394 1.00 93.75 96 GLU A N 1
ATOM 701 C CA . GLU A 1 96 ? 9.042 8.736 2.497 1.00 93.75 96 GLU A CA 1
ATOM 702 C C . GLU A 1 96 ? 9.267 7.995 1.186 1.00 93.75 96 GLU A C 1
ATOM 704 O O . GLU A 1 96 ? 9.189 8.571 0.099 1.00 93.75 96 GLU A O 1
ATOM 709 N N . MET A 1 97 ? 9.493 6.688 1.284 1.00 93.50 97 MET A N 1
ATOM 710 C CA . MET A 1 97 ? 9.526 5.833 0.107 1.00 93.50 97 MET A CA 1
ATOM 711 C C . MET A 1 97 ? 8.232 5.982 -0.702 1.00 93.50 97 MET A C 1
ATOM 713 O O . MET A 1 97 ? 7.134 5.851 -0.156 1.00 93.50 97 MET A O 1
ATOM 717 N N . TYR A 1 98 ? 8.353 6.210 -2.012 1.00 93.88 98 TYR A N 1
ATOM 718 C CA . TYR A 1 98 ? 7.209 6.400 -2.909 1.00 93.88 98 TYR A CA 1
ATOM 719 C C . TYR A 1 98 ? 6.277 7.564 -2.507 1.00 93.88 98 TYR A C 1
ATOM 721 O O . TYR A 1 98 ? 5.068 7.480 -2.724 1.00 93.88 98 TYR A O 1
ATOM 729 N N . ASP A 1 99 ? 6.792 8.661 -1.946 1.00 93.44 99 ASP A N 1
ATOM 730 C CA . ASP A 1 99 ? 5.994 9.862 -1.634 1.00 93.44 99 ASP A CA 1
ATOM 731 C C . ASP A 1 99 ? 5.541 10.665 -2.873 1.00 93.44 99 ASP A C 1
ATOM 733 O O . ASP A 1 99 ? 4.739 11.592 -2.763 1.00 93.44 99 ASP A O 1
ATOM 737 N N . GLY A 1 100 ? 6.016 10.296 -4.066 1.00 92.31 100 GLY A N 1
ATOM 738 C CA . GLY A 1 100 ? 5.723 10.972 -5.327 1.00 92.31 100 GLY A CA 1
ATOM 739 C C . GLY A 1 100 ? 6.757 12.017 -5.736 1.00 92.31 100 GLY A C 1
ATOM 740 O O . GLY A 1 100 ? 6.728 12.454 -6.887 1.00 92.31 100 GLY A O 1
ATOM 741 N N . SER A 1 101 ? 7.696 12.390 -4.870 1.00 91.00 101 SER A N 1
ATOM 742 C CA . SER A 1 101 ? 8.736 13.380 -5.175 1.00 91.00 101 SER A CA 1
ATOM 743 C C . SER A 1 101 ? 9.917 12.790 -5.951 1.00 91.00 101 SER A C 1
ATOM 745 O O . SER A 1 101 ? 10.616 13.514 -6.662 1.00 91.00 101 SER A O 1
ATOM 747 N N . GLN A 1 102 ? 10.119 11.473 -5.860 1.00 88.75 102 GLN A N 1
ATOM 748 C CA . GLN A 1 102 ? 11.299 10.798 -6.392 1.00 88.75 102 GLN A CA 1
ATOM 749 C C . GLN A 1 102 ? 11.019 10.040 -7.693 1.00 88.75 102 GLN A C 1
ATOM 751 O O . GLN A 1 102 ? 9.936 9.494 -7.923 1.00 88.75 102 GLN A O 1
ATOM 756 N N . PHE A 1 103 ? 12.040 9.974 -8.547 1.00 90.25 103 PHE A N 1
ATOM 757 C CA . PHE A 1 103 ? 12.033 9.137 -9.740 1.00 90.25 103 PHE A CA 1
ATOM 758 C C . PHE A 1 103 ? 12.582 7.746 -9.418 1.00 90.25 103 PHE A C 1
ATOM 760 O O . PHE A 1 103 ? 13.747 7.600 -9.046 1.00 90.25 103 PHE A O 1
ATOM 767 N N . TYR A 1 104 ? 11.765 6.722 -9.651 1.00 88.88 104 TYR A N 1
ATOM 768 C CA . TYR A 1 104 ? 12.174 5.326 -9.564 1.00 88.88 104 TYR A CA 1
ATOM 769 C C . TYR A 1 104 ? 12.265 4.750 -10.982 1.00 88.88 104 TYR A C 1
ATOM 771 O O . TYR A 1 104 ? 11.245 4.676 -11.667 1.00 88.88 104 TYR A O 1
ATOM 779 N N . PRO A 1 105 ? 13.446 4.299 -11.447 1.00 86.50 105 PRO A N 1
ATOM 780 C CA . PRO A 1 105 ? 13.573 3.674 -12.766 1.00 86.50 105 PRO A CA 1
ATOM 781 C C . PRO A 1 105 ? 12.755 2.382 -12.890 1.00 86.50 105 PRO A C 1
ATOM 783 O O . PRO A 1 105 ? 12.283 2.032 -13.970 1.00 86.50 105 PRO A O 1
ATOM 786 N N . ARG A 1 106 ? 12.610 1.656 -11.778 1.00 85.62 106 ARG A N 1
ATOM 787 C CA . ARG A 1 106 ? 11.910 0.372 -11.661 1.00 85.62 106 ARG A CA 1
ATOM 788 C C . ARG A 1 106 ? 11.064 0.380 -10.383 1.00 85.62 106 ARG A C 1
ATOM 790 O O . ARG A 1 106 ? 11.461 -0.226 -9.391 1.00 85.62 106 ARG A O 1
ATOM 797 N N . PRO A 1 107 ? 9.960 1.141 -10.363 1.00 91.38 107 PRO A N 1
ATOM 798 C CA . PRO A 1 107 ? 9.105 1.215 -9.190 1.00 91.38 107 PRO A CA 1
ATOM 799 C C . PRO A 1 107 ? 8.396 -0.125 -8.979 1.00 91.38 107 PRO A C 1
ATOM 801 O O . PRO A 1 107 ? 7.906 -0.733 -9.930 1.00 91.38 107 PRO A O 1
ATOM 804 N N . ALA A 1 108 ? 8.314 -0.576 -7.729 1.00 92.38 108 ALA A N 1
ATOM 805 C CA . ALA A 1 108 ? 7.491 -1.729 -7.368 1.00 92.38 108 ALA A CA 1
ATOM 806 C C . ALA A 1 108 ? 5.997 -1.370 -7.401 1.00 92.38 108 ALA A C 1
ATOM 808 O O . ALA A 1 108 ? 5.166 -2.144 -7.883 1.00 92.38 108 ALA A O 1
ATOM 809 N N . VAL A 1 109 ? 5.676 -0.169 -6.913 1.00 94.75 109 VAL A N 1
ATOM 810 C CA . VAL A 1 109 ? 4.315 0.353 -6.793 1.00 94.75 109 VAL A CA 1
ATOM 811 C C . VAL A 1 109 ? 4.212 1.778 -7.329 1.00 94.75 109 VAL A C 1
ATOM 813 O O . VAL A 1 109 ? 5.184 2.533 -7.336 1.00 94.75 109 VAL A O 1
ATOM 816 N N . HIS A 1 110 ? 3.015 2.138 -7.775 1.00 94.56 110 HIS A N 1
ATOM 817 C CA . HIS A 1 110 ? 2.670 3.471 -8.249 1.00 94.56 110 HIS A CA 1
ATOM 818 C C . HIS A 1 110 ? 2.685 4.479 -7.088 1.00 94.56 110 HIS A C 1
ATOM 820 O O . HIS A 1 110 ? 2.187 4.184 -5.995 1.00 94.56 110 HIS A O 1
ATOM 826 N N . GLN A 1 111 ? 3.202 5.684 -7.329 1.00 94.56 111 GLN A N 1
ATOM 827 C CA . GLN A 1 111 ? 3.250 6.768 -6.345 1.00 94.56 111 GLN A CA 1
ATOM 828 C C . GLN A 1 111 ? 1.961 7.615 -6.366 1.00 94.56 111 GLN A C 1
ATOM 830 O O . GLN A 1 111 ? 1.207 7.577 -7.340 1.00 94.56 111 GLN A O 1
ATOM 835 N N . PRO A 1 112 ? 1.651 8.373 -5.305 1.00 95.06 112 PRO A N 1
ATOM 836 C CA . PRO A 1 112 ? 2.206 8.257 -3.959 1.00 95.06 112 PRO A CA 1
ATOM 837 C C . PRO A 1 112 ? 1.669 7.017 -3.215 1.00 95.06 112 PRO A C 1
ATOM 839 O O . PRO A 1 112 ? 0.543 6.572 -3.442 1.00 95.06 112 PRO A O 1
ATOM 842 N N . LEU A 1 113 ? 2.473 6.450 -2.313 1.00 96.19 113 LEU A N 1
ATOM 843 C CA . LEU A 1 113 ? 2.114 5.255 -1.544 1.00 96.19 113 LEU A CA 1
ATOM 844 C C . LEU A 1 113 ? 1.155 5.563 -0.390 1.00 96.19 113 LEU A C 1
ATOM 846 O O . LEU A 1 113 ? 0.175 4.846 -0.204 1.00 96.19 113 LEU A O 1
ATOM 850 N N . ARG A 1 114 ? 1.414 6.621 0.386 1.00 96.19 114 ARG A N 1
ATOM 851 C CA . ARG A 1 114 ? 0.658 6.924 1.613 1.00 96.19 114 ARG 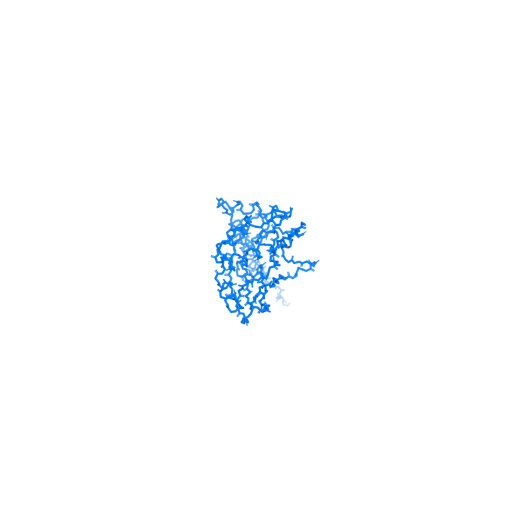A CA 1
ATOM 852 C C . ARG A 1 114 ? -0.860 7.054 1.391 1.00 96.19 114 ARG A C 1
ATOM 854 O O . ARG A 1 114 ? -1.587 6.399 2.133 1.00 96.19 114 ARG A O 1
ATOM 861 N N . PRO A 1 115 ? -1.368 7.782 0.375 1.00 96.44 115 PRO A N 1
ATOM 862 C CA . PRO A 1 115 ? -2.809 7.831 0.102 1.00 96.44 115 PRO A CA 1
ATOM 863 C C . PRO A 1 115 ? -3.394 6.469 -0.285 1.00 96.44 115 PRO A C 1
ATOM 865 O O . PRO A 1 115 ? -4.523 6.151 0.074 1.00 96.44 115 PRO A O 1
ATOM 868 N N . ALA A 1 116 ? -2.616 5.628 -0.971 1.00 97.19 116 ALA A N 1
ATOM 869 C CA . ALA A 1 116 ? -3.038 4.272 -1.292 1.00 97.19 116 ALA A CA 1
ATOM 870 C C . ALA A 1 116 ? -3.094 3.377 -0.046 1.00 97.19 116 ALA A C 1
ATOM 872 O O . ALA A 1 116 ? -3.994 2.553 0.064 1.00 97.19 116 ALA A O 1
ATOM 873 N N . VAL A 1 117 ? -2.163 3.532 0.899 1.00 97.62 117 VAL A N 1
ATOM 874 C CA . VAL A 1 117 ? -2.223 2.815 2.183 1.00 97.62 117 VAL A CA 1
ATOM 875 C C . VAL A 1 117 ? -3.389 3.325 3.030 1.00 97.62 117 VAL A C 1
ATOM 877 O O . VAL A 1 117 ? -4.066 2.517 3.653 1.00 97.62 117 VAL A O 1
ATOM 880 N N . GLN A 1 118 ? -3.671 4.629 3.013 1.00 97.69 118 GLN A N 1
ATOM 881 C CA . GLN A 1 118 ? -4.838 5.193 3.692 1.00 97.69 118 GLN A CA 1
ATOM 882 C C . GLN A 1 118 ? -6.135 4.560 3.179 1.00 97.69 118 GLN A C 1
ATOM 884 O O . GLN A 1 118 ? -6.890 4.018 3.974 1.00 97.69 118 GLN A O 1
ATOM 889 N N . GLU A 1 119 ? -6.325 4.495 1.862 1.00 98.00 119 GLU A N 1
ATOM 890 C CA . GLU A 1 119 ? -7.486 3.830 1.260 1.00 98.00 119 GLU A CA 1
ATOM 891 C C . GLU A 1 119 ? -7.544 2.324 1.584 1.00 98.00 119 GLU A C 1
ATOM 893 O O . GLU A 1 119 ? -8.626 1.776 1.772 1.00 98.00 119 GLU A O 1
ATOM 898 N N . LEU A 1 120 ? -6.403 1.637 1.722 1.00 98.25 120 LEU A N 1
ATOM 899 C CA . LEU A 1 120 ? -6.376 0.243 2.190 1.00 98.25 120 LEU A CA 1
ATOM 900 C C . LEU A 1 120 ? -6.891 0.105 3.631 1.00 98.25 120 LEU A C 1
ATOM 902 O O . LEU A 1 120 ? -7.604 -0.854 3.937 1.00 98.25 120 LEU A O 1
ATOM 906 N N . ILE A 1 121 ? -6.551 1.055 4.506 1.00 98.06 121 ILE A N 1
ATOM 907 C CA . ILE A 1 121 ? -7.065 1.100 5.879 1.00 98.06 121 ILE A CA 1
ATOM 908 C C . ILE A 1 121 ? -8.552 1.442 5.856 1.00 98.06 121 ILE A C 1
ATOM 910 O O . ILE A 1 121 ? -9.331 0.707 6.455 1.00 98.06 121 ILE A O 1
ATOM 914 N N . ASP A 1 122 ? -8.955 2.491 5.138 1.00 97.94 122 ASP A N 1
ATOM 915 C CA . ASP A 1 122 ? -10.349 2.931 5.032 1.00 97.94 122 ASP A CA 1
ATOM 916 C C . ASP A 1 122 ? -11.237 1.795 4.514 1.00 97.94 122 ASP A C 1
ATOM 918 O O . ASP A 1 122 ? -12.269 1.488 5.107 1.00 97.94 122 ASP A O 1
ATOM 922 N N . ALA A 1 123 ? -10.804 1.091 3.465 1.00 98.25 123 ALA A N 1
ATOM 923 C CA . ALA A 1 123 ? -11.505 -0.067 2.922 1.00 98.25 123 ALA A CA 1
ATOM 924 C C . ALA A 1 123 ? -11.646 -1.201 3.949 1.00 98.25 123 ALA A C 1
ATOM 926 O O . ALA A 1 123 ? -12.738 -1.751 4.123 1.00 98.25 123 ALA A O 1
ATOM 927 N N . ALA A 1 124 ? -10.574 -1.521 4.680 1.00 98.00 124 ALA A N 1
ATOM 928 C CA . ALA A 1 124 ? -10.613 -2.531 5.733 1.00 98.00 124 ALA A CA 1
ATOM 929 C C . ALA A 1 124 ? -11.560 -2.126 6.876 1.00 98.00 124 ALA A C 1
ATOM 931 O O . ALA A 1 124 ? -12.369 -2.938 7.337 1.00 98.00 124 ALA A O 1
ATOM 932 N N . MET A 1 125 ? -11.507 -0.862 7.306 1.00 97.62 125 MET A N 1
ATOM 933 C CA . MET A 1 125 ? -12.390 -0.322 8.338 1.00 97.62 125 MET A CA 1
ATOM 934 C C . MET A 1 125 ? -13.839 -0.267 7.860 1.00 97.62 125 MET A C 1
ATOM 936 O O . MET A 1 125 ? -14.729 -0.579 8.636 1.00 97.62 125 MET A O 1
ATOM 940 N N . GLU A 1 126 ? -14.112 0.004 6.592 1.00 97.19 126 GLU A N 1
ATOM 941 C CA . GLU A 1 126 ? -15.462 -0.031 6.015 1.00 97.19 126 GLU A CA 1
ATOM 942 C C . GLU A 1 126 ? -15.922 -1.450 5.617 1.00 97.19 126 GLU A C 1
ATOM 944 O O . GLU A 1 126 ? -17.057 -1.623 5.177 1.00 97.19 126 GLU A O 1
ATOM 949 N N . LYS A 1 127 ? -15.080 -2.482 5.802 1.00 97.81 127 LYS A N 1
ATOM 950 C CA . LYS A 1 127 ? -15.333 -3.880 5.387 1.00 97.81 127 LYS A CA 1
ATOM 951 C C . LYS A 1 127 ? -15.688 -4.003 3.897 1.00 97.81 127 LYS A C 1
ATOM 953 O O . LYS A 1 127 ? -16.549 -4.799 3.519 1.00 97.81 127 LYS A O 1
ATOM 958 N N . ARG A 1 128 ? -15.014 -3.227 3.050 1.00 97.94 128 ARG A N 1
ATOM 959 C CA . ARG A 1 128 ? -15.200 -3.207 1.593 1.00 97.94 128 ARG A CA 1
ATOM 960 C C . ARG A 1 128 ? -13.898 -3.550 0.856 1.00 97.94 128 ARG A C 1
ATOM 962 O O . ARG A 1 128 ? -12.828 -3.482 1.461 1.00 97.94 128 ARG A O 1
ATOM 969 N N . PRO A 1 129 ? -13.969 -3.895 -0.442 1.00 98.31 129 PRO A N 1
ATOM 970 C CA . PRO A 1 129 ? -12.783 -4.016 -1.283 1.00 98.31 129 PRO A CA 1
ATOM 971 C C . PRO A 1 129 ? -12.011 -2.698 -1.390 1.00 98.31 129 PRO A C 1
ATOM 973 O O . PRO A 1 129 ? -12.585 -1.610 -1.238 1.00 98.31 129 PRO A O 1
ATOM 976 N N . TYR A 1 130 ? -10.719 -2.816 -1.688 1.00 98.38 130 TYR A N 1
ATOM 977 C CA . TYR A 1 130 ? -9.867 -1.673 -1.997 1.00 98.38 130 TYR A CA 1
ATOM 978 C C . TYR A 1 130 ? -10.343 -0.984 -3.282 1.00 98.38 130 TYR A C 1
ATOM 980 O O . TYR A 1 130 ? -10.561 -1.653 -4.295 1.00 98.38 130 TYR A O 1
ATOM 988 N N . ASP A 1 131 ? -10.463 0.348 -3.271 1.00 97.81 131 ASP A N 1
ATOM 989 C CA . ASP A 1 131 ? -10.881 1.115 -4.445 1.00 97.81 131 ASP A CA 1
ATOM 990 C C . ASP A 1 131 ? -9.982 2.335 -4.683 1.00 97.81 131 ASP A C 1
ATOM 992 O O . ASP A 1 131 ? -10.107 3.387 -4.057 1.00 97.81 131 ASP A O 1
ATOM 996 N N . VAL A 1 132 ? -9.101 2.222 -5.679 1.00 95.75 132 VAL A N 1
ATOM 997 C CA . VAL A 1 132 ? -8.182 3.300 -6.072 1.00 95.75 132 VAL A CA 1
ATOM 998 C C . VAL A 1 132 ? -8.911 4.580 -6.504 1.00 95.75 132 VAL A C 1
ATOM 1000 O O . VAL A 1 132 ? -8.334 5.668 -6.432 1.00 95.75 132 VAL A O 1
ATOM 1003 N N . MET A 1 133 ? -10.171 4.484 -6.940 1.00 96.88 133 MET A N 1
ATOM 1004 C CA . MET A 1 133 ? -10.963 5.634 -7.379 1.00 96.88 133 MET A CA 1
ATOM 1005 C C . MET A 1 133 ? -11.445 6.502 -6.214 1.00 96.88 133 MET A C 1
ATOM 1007 O O . MET A 1 133 ? -11.776 7.666 -6.432 1.00 96.88 133 MET A O 1
ATOM 1011 N N . ARG A 1 134 ? -11.416 5.993 -4.977 1.00 95.94 134 ARG A N 1
ATOM 1012 C CA . ARG A 1 134 ? -11.706 6.783 -3.770 1.00 95.94 134 ARG A CA 1
ATOM 1013 C C . ARG A 1 134 ? -10.552 7.674 -3.331 1.00 95.94 134 ARG A C 1
ATOM 1015 O O . ARG A 1 134 ? -10.772 8.648 -2.615 1.00 95.94 134 ARG A O 1
ATOM 1022 N N . ILE A 1 135 ? -9.340 7.397 -3.807 1.00 95.12 135 ILE A N 1
ATOM 1023 C CA . ILE A 1 135 ? -8.202 8.295 -3.614 1.00 95.12 135 ILE A CA 1
ATOM 1024 C C . ILE A 1 135 ? -8.446 9.552 -4.461 1.00 95.12 135 ILE A C 1
ATOM 1026 O O . ILE A 1 135 ? -8.687 9.407 -5.666 1.00 95.12 135 ILE A O 1
ATOM 1030 N N . PRO A 1 136 ? -8.356 10.771 -3.892 1.00 92.94 136 PRO A N 1
ATOM 1031 C CA . PRO A 1 136 ? -8.500 12.008 -4.654 1.00 92.94 136 PRO A CA 1
ATOM 1032 C C . PRO A 1 136 ? -7.556 12.048 -5.861 1.00 92.94 136 PRO A C 1
ATOM 1034 O O . PRO A 1 136 ? -6.399 11.647 -5.750 1.00 92.94 136 PRO A O 1
ATOM 1037 N N . ASP A 1 137 ? -8.012 12.573 -7.002 1.00 88.50 137 ASP A N 1
ATOM 1038 C CA . ASP A 1 137 ? -7.249 12.532 -8.262 1.00 88.50 137 ASP A CA 1
ATOM 1039 C C . ASP A 1 137 ? -5.828 13.111 -8.123 1.00 88.50 137 ASP A C 1
ATOM 1041 O O . ASP A 1 137 ? -4.860 12.500 -8.579 1.00 88.50 137 ASP A O 1
ATOM 1045 N N . GLY A 1 138 ? -5.677 14.232 -7.406 1.00 88.50 138 GLY A N 1
ATOM 1046 C CA . GLY A 1 138 ? -4.376 14.864 -7.134 1.00 88.50 138 GLY A CA 1
ATOM 1047 C C . GLY A 1 138 ? -3.440 14.060 -6.219 1.00 88.50 138 GLY A C 1
ATOM 1048 O O . GLY A 1 138 ? -2.275 14.413 -6.079 1.00 88.50 138 GLY A O 1
ATOM 1049 N N . GLN A 1 139 ? -3.935 12.985 -5.604 1.00 90.94 139 GLN A N 1
ATOM 1050 C CA . GLN A 1 139 ? -3.195 12.078 -4.724 1.00 90.94 139 GLN A CA 1
ATOM 1051 C C . GLN A 1 139 ? -3.111 10.651 -5.287 1.00 90.94 139 GLN A C 1
ATOM 1053 O O . GLN A 1 139 ? -2.460 9.796 -4.694 1.00 90.94 139 GLN A O 1
ATOM 1058 N N . ARG A 1 140 ? -3.758 10.360 -6.424 1.00 91.62 140 ARG A N 1
ATOM 1059 C CA . ARG A 1 140 ? -3.754 9.021 -7.035 1.00 91.62 140 ARG A CA 1
ATOM 1060 C C . ARG A 1 140 ? -2.483 8.753 -7.847 1.00 91.62 140 ARG A C 1
ATOM 1062 O O . ARG A 1 140 ? -2.097 7.590 -8.012 1.00 91.62 140 ARG A O 1
ATOM 1069 N N . SER A 1 141 ? -1.846 9.814 -8.351 1.00 90.69 141 SER A N 1
ATOM 1070 C CA . SER A 1 141 ? -0.662 9.743 -9.212 1.00 90.69 141 SER A CA 1
ATOM 1071 C C . SER A 1 141 ? 0.308 10.902 -9.009 1.00 90.69 141 SER A C 1
ATOM 1073 O O . SER A 1 141 ? -0.111 12.010 -8.690 1.00 90.69 141 SER A O 1
ATOM 1075 N N . SER A 1 142 ? 1.583 10.659 -9.300 1.00 91.44 142 SER A N 1
ATOM 1076 C CA . SER A 1 142 ? 2.654 11.647 -9.398 1.00 91.44 142 SER A CA 1
ATOM 1077 C C . SER A 1 142 ? 3.099 11.865 -10.853 1.00 91.44 142 SER A C 1
ATOM 1079 O O . SER A 1 142 ? 2.987 10.986 -11.714 1.00 91.44 142 SER A O 1
ATOM 1081 N N . ALA A 1 143 ? 3.686 13.035 -11.126 1.00 89.25 143 ALA A N 1
ATOM 1082 C CA . ALA A 1 143 ? 4.414 13.308 -12.366 1.00 89.25 143 ALA A CA 1
ATOM 1083 C C . ALA A 1 143 ? 5.589 12.331 -12.596 1.00 89.25 143 ALA A C 1
ATOM 1085 O O . ALA A 1 143 ? 5.964 12.072 -13.738 1.00 89.25 143 ALA A O 1
ATOM 1086 N N . ASN A 1 144 ? 6.128 11.738 -11.526 1.00 89.00 144 ASN A N 1
ATOM 1087 C CA . ASN A 1 144 ? 7.246 10.797 -11.577 1.00 89.00 144 ASN A CA 1
ATOM 1088 C C . ASN A 1 144 ? 6.833 9.341 -11.882 1.00 89.00 144 ASN A C 1
ATOM 1090 O O . ASN A 1 144 ? 7.695 8.467 -11.953 1.00 89.00 144 ASN A O 1
ATOM 1094 N N . ASP A 1 145 ? 5.544 9.055 -12.106 1.00 88.88 145 ASP A N 1
ATOM 1095 C CA . ASP A 1 145 ? 5.045 7.691 -12.359 1.00 88.88 145 ASP A CA 1
ATOM 1096 C C . ASP A 1 145 ? 5.172 7.212 -13.813 1.00 88.88 145 ASP A C 1
ATOM 1098 O O . ASP A 1 145 ? 4.708 6.119 -14.148 1.00 88.88 145 ASP A O 1
ATOM 1102 N N . GLY A 1 146 ? 5.808 7.989 -14.695 1.00 88.12 146 GLY A N 1
ATOM 1103 C CA . GLY A 1 146 ? 6.035 7.610 -16.096 1.00 88.12 146 GLY A CA 1
ATOM 1104 C C . GLY A 1 146 ? 6.555 6.170 -16.271 1.00 88.12 146 GLY A C 1
ATOM 1105 O O . GLY A 1 146 ? 5.916 5.388 -16.982 1.00 88.12 146 GLY A O 1
ATOM 1106 N N . PRO A 1 147 ? 7.642 5.764 -15.580 1.00 89.56 147 PRO A N 1
ATOM 1107 C CA . PRO A 1 147 ? 8.144 4.391 -15.633 1.00 89.56 147 PRO A CA 1
ATOM 1108 C C . PRO A 1 147 ? 7.128 3.351 -15.156 1.00 89.56 147 PRO A C 1
ATOM 1110 O O . PRO A 1 147 ? 6.994 2.304 -15.787 1.00 89.56 147 PRO A O 1
ATOM 1113 N N . CYS A 1 148 ? 6.385 3.639 -14.081 1.00 91.00 148 CYS A N 1
ATOM 1114 C CA . CYS A 1 148 ? 5.381 2.717 -13.557 1.00 91.00 148 CYS A CA 1
ATOM 1115 C C . CYS A 1 148 ? 4.283 2.447 -14.589 1.00 91.00 148 CYS A C 1
ATOM 1117 O O . CYS A 1 148 ? 3.965 1.289 -14.843 1.00 91.00 148 CYS A O 1
ATOM 1119 N N . LYS A 1 149 ? 3.752 3.497 -15.232 1.00 89.19 149 LYS A N 1
ATOM 1120 C CA . LYS A 1 149 ? 2.688 3.382 -16.245 1.00 89.19 149 LYS A CA 1
ATOM 1121 C C . LYS A 1 149 ? 3.111 2.495 -17.418 1.00 89.19 149 LYS A C 1
ATOM 1123 O O . LYS A 1 149 ? 2.371 1.593 -17.801 1.00 89.19 149 LYS A O 1
ATOM 1128 N N . VAL A 1 150 ? 4.319 2.707 -17.946 1.00 86.19 150 VAL A N 1
ATOM 1129 C CA . VAL A 1 150 ? 4.865 1.902 -19.054 1.00 86.19 150 VAL A CA 1
ATOM 1130 C C . VAL A 1 150 ? 5.061 0.445 -18.632 1.00 86.19 150 VAL A C 1
ATOM 1132 O O . VAL A 1 150 ? 4.646 -0.474 -19.334 1.00 86.19 150 VAL A O 1
ATOM 1135 N N . GLN A 1 151 ? 5.670 0.220 -17.468 1.00 87.94 151 GLN A N 1
ATOM 1136 C CA . GLN A 1 151 ? 5.968 -1.125 -16.974 1.00 87.94 151 GLN A CA 1
ATOM 1137 C C . GLN A 1 151 ? 4.698 -1.910 -16.623 1.00 87.94 151 GLN A C 1
ATOM 1139 O O . GLN A 1 151 ? 4.614 -3.102 -16.914 1.00 87.94 151 GLN A O 1
ATOM 1144 N N . ARG A 1 152 ? 3.695 -1.234 -16.056 1.00 89.19 152 ARG A N 1
ATOM 1145 C CA . ARG A 1 152 ? 2.376 -1.799 -15.770 1.00 89.19 152 ARG A CA 1
ATOM 1146 C C . ARG A 1 152 ? 1.651 -2.216 -17.047 1.00 89.19 152 ARG A C 1
ATOM 1148 O O . ARG A 1 152 ? 1.184 -3.345 -17.120 1.00 89.19 152 ARG A O 1
ATOM 1155 N N . ALA A 1 153 ? 1.629 -1.363 -18.073 1.00 84.38 153 ALA A N 1
ATOM 1156 C CA . ALA A 1 153 ? 1.052 -1.720 -19.371 1.00 84.38 153 ALA A CA 1
ATOM 1157 C C . ALA A 1 153 ? 1.746 -2.953 -19.983 1.00 84.38 153 ALA A C 1
ATOM 1159 O O . ALA A 1 153 ? 1.095 -3.817 -20.575 1.00 84.38 153 ALA A O 1
ATOM 1160 N N . GLY A 1 154 ? 3.065 -3.080 -19.795 1.00 82.81 154 GLY A N 1
ATOM 1161 C CA . GLY A 1 154 ? 3.830 -4.270 -20.178 1.00 82.81 154 GLY A CA 1
ATOM 1162 C C . GLY A 1 154 ? 3.385 -5.545 -19.449 1.00 82.81 154 GLY A C 1
ATOM 1163 O O . GLY A 1 154 ? 3.212 -6.592 -20.077 1.00 82.81 154 GLY A O 1
ATOM 1164 N N . LEU A 1 155 ? 3.140 -5.441 -18.141 1.00 83.75 155 LEU A N 1
ATOM 1165 C CA . LEU A 1 155 ? 2.637 -6.538 -17.315 1.00 83.75 155 LEU A CA 1
ATOM 1166 C C . LEU A 1 155 ? 1.211 -6.948 -17.711 1.00 83.75 155 LEU A C 1
ATOM 1168 O O . LEU A 1 155 ? 0.956 -8.138 -17.900 1.00 83.75 155 LEU A O 1
ATOM 1172 N N . GLU A 1 156 ? 0.305 -5.977 -17.847 1.00 85.12 156 GLU A N 1
ATOM 1173 C CA . GLU A 1 156 ? -1.115 -6.184 -18.170 1.00 85.12 156 GLU A CA 1
ATOM 1174 C C . GLU A 1 156 ? -1.303 -6.779 -19.572 1.00 85.12 156 GLU A C 1
ATOM 1176 O O . GLU A 1 156 ? -2.119 -7.677 -19.760 1.00 85.12 156 GLU A O 1
ATOM 1181 N N . SER A 1 157 ? -0.495 -6.349 -20.547 1.00 81.88 157 SER A N 1
ATOM 1182 C CA . SER A 1 157 ? -0.484 -6.931 -21.899 1.00 81.88 157 SER A CA 1
ATOM 1183 C C . SER A 1 157 ? 0.237 -8.282 -21.984 1.00 81.88 157 SER A C 1
ATOM 1185 O O . SER A 1 157 ? 0.213 -8.927 -23.031 1.00 81.88 157 SER A O 1
ATOM 1187 N N . GLY A 1 158 ? 0.927 -8.708 -20.919 1.00 73.56 158 GLY A N 1
ATOM 1188 C CA . GLY A 1 158 ? 1.780 -9.899 -20.916 1.00 73.56 158 GLY A CA 1
ATOM 1189 C C . GLY A 1 158 ? 3.042 -9.775 -21.780 1.00 73.56 158 GLY A C 1
ATOM 1190 O O . GLY A 1 158 ? 3.766 -10.759 -21.946 1.00 73.56 158 GLY A O 1
ATOM 1191 N N . SER A 1 159 ? 3.320 -8.584 -22.318 1.00 68.12 159 SER A N 1
ATOM 1192 C CA . SER A 1 159 ? 4.457 -8.329 -23.205 1.00 68.12 159 SER A CA 1
ATOM 1193 C C . SER A 1 159 ? 5.787 -8.290 -22.457 1.00 68.12 159 SER A C 1
ATOM 1195 O O . SER A 1 159 ? 6.801 -8.710 -23.012 1.00 68.12 159 SER A O 1
ATOM 1197 N N . ALA A 1 160 ? 5.792 -7.855 -21.194 1.00 65.00 160 ALA A N 1
ATOM 1198 C CA . ALA A 1 160 ? 6.998 -7.816 -20.381 1.00 65.00 160 ALA A CA 1
ATOM 1199 C C . ALA A 1 160 ? 6.693 -7.992 -18.888 1.00 65.00 160 ALA A C 1
ATOM 1201 O O . ALA A 1 160 ? 5.833 -7.324 -18.318 1.00 65.00 160 ALA A O 1
ATOM 1202 N N . ARG A 1 161 ? 7.436 -8.894 -18.248 1.00 66.12 161 ARG A N 1
ATOM 1203 C CA . ARG A 1 161 ? 7.479 -9.072 -16.791 1.00 66.12 161 ARG A CA 1
ATOM 1204 C C . ARG A 1 161 ? 8.917 -8.852 -16.356 1.00 66.12 161 ARG A C 1
ATOM 1206 O O . ARG A 1 161 ? 9.819 -9.222 -17.107 1.00 66.12 161 ARG A O 1
ATOM 1213 N N . PHE A 1 162 ? 9.109 -8.225 -15.201 1.00 67.56 162 PHE A N 1
ATOM 1214 C CA . PHE A 1 162 ? 10.428 -7.883 -14.680 1.00 67.56 162 PHE A CA 1
ATOM 1215 C C . PHE A 1 162 ? 10.535 -8.313 -13.208 1.00 67.56 162 PHE A C 1
ATOM 1217 O O . PHE A 1 162 ? 9.577 -8.180 -12.448 1.00 67.56 162 PHE A O 1
ATOM 1224 N N . GLY A 1 163 ? 11.692 -8.810 -12.788 1.00 60.47 163 GLY A N 1
ATOM 1225 C CA . GLY A 1 163 ? 12.116 -8.854 -11.391 1.00 60.47 163 GLY A CA 1
ATOM 1226 C C . GLY A 1 163 ? 12.905 -7.594 -11.030 1.00 60.47 163 GLY A C 1
ATOM 1227 O O . GLY A 1 163 ? 13.342 -6.842 -11.909 1.00 60.47 163 GLY A O 1
ATOM 1228 N N . ILE A 1 164 ? 13.124 -7.359 -9.734 1.00 64.69 164 ILE A N 1
ATOM 1229 C CA . ILE A 1 164 ? 13.946 -6.220 -9.289 1.00 64.69 164 ILE A CA 1
ATOM 1230 C C . ILE A 1 164 ? 15.407 -6.322 -9.760 1.00 64.69 164 ILE A C 1
ATOM 1232 O O . ILE A 1 164 ? 16.037 -5.302 -10.026 1.00 64.69 164 ILE A O 1
ATOM 1236 N N . ASP A 1 165 ? 15.921 -7.541 -9.932 1.00 64.44 165 ASP A N 1
ATOM 1237 C CA . ASP A 1 165 ? 17.307 -7.794 -10.351 1.00 64.44 165 ASP A CA 1
ATOM 1238 C C . ASP A 1 165 ? 17.514 -7.740 -11.876 1.00 64.44 165 ASP A C 1
ATOM 1240 O O . ASP A 1 165 ? 18.626 -7.936 -12.367 1.00 64.44 165 ASP A O 1
ATOM 1244 N N . ASP A 1 166 ? 16.457 -7.495 -12.651 1.00 63.91 166 ASP A N 1
ATOM 1245 C CA . ASP A 1 166 ? 16.567 -7.392 -14.103 1.00 63.91 166 ASP A CA 1
ATOM 1246 C C . ASP A 1 166 ? 17.245 -6.073 -14.517 1.00 63.91 166 ASP A C 1
ATOM 1248 O O . ASP A 1 166 ? 17.006 -5.006 -13.943 1.00 63.91 166 ASP A O 1
ATOM 1252 N N . LYS A 1 167 ? 18.088 -6.124 -15.554 1.00 62.59 167 LYS A N 1
ATOM 1253 C CA . LYS A 1 167 ? 18.901 -4.976 -15.988 1.00 62.59 167 LYS A CA 1
ATOM 1254 C C . LYS A 1 167 ? 18.025 -3.845 -16.524 1.00 62.59 167 LYS A C 1
ATOM 1256 O O . LYS A 1 167 ? 17.164 -4.118 -17.360 1.00 62.59 167 LYS A O 1
ATOM 1261 N N . PRO A 1 168 ? 18.222 -2.570 -16.129 1.00 61.50 168 PRO A N 1
ATOM 1262 C CA . PRO A 1 168 ? 17.472 -1.436 -16.683 1.00 61.50 168 PRO A CA 1
ATOM 1263 C C . PRO A 1 168 ? 17.358 -1.495 -18.217 1.00 61.50 168 PRO A C 1
ATOM 1265 O O . PRO A 1 168 ? 18.355 -1.699 -18.900 1.00 61.50 168 PRO A O 1
ATOM 1268 N N . GLY A 1 169 ? 16.134 -1.375 -18.746 1.00 62.03 169 GLY A N 1
ATOM 1269 C CA . GLY A 1 169 ? 15.855 -1.472 -20.188 1.00 62.03 169 GLY A CA 1
ATOM 1270 C C . GLY A 1 169 ? 15.587 -2.881 -20.746 1.00 62.03 169 GLY A C 1
ATOM 1271 O O . GLY A 1 169 ? 15.229 -2.994 -21.914 1.00 62.03 169 GLY A O 1
ATOM 1272 N N . TYR A 1 170 ? 15.702 -3.944 -19.941 1.00 62.00 170 TYR A N 1
ATOM 1273 C CA . TYR A 1 170 ? 15.486 -5.336 -20.366 1.00 62.00 170 TYR A CA 1
ATOM 1274 C C . TYR A 1 170 ? 14.408 -6.043 -19.534 1.00 62.00 170 TYR A C 1
ATOM 1276 O O . TYR A 1 170 ? 14.332 -5.817 -18.324 1.00 62.00 170 TYR A O 1
ATOM 1284 N N . ASP A 1 171 ? 13.600 -6.905 -20.171 1.00 66.12 171 ASP A N 1
ATOM 1285 C CA . ASP A 1 171 ? 12.603 -7.785 -19.527 1.00 66.12 171 ASP A CA 1
ATOM 1286 C C . ASP A 1 171 ? 13.238 -8.976 -18.808 1.00 66.12 171 ASP A C 1
ATOM 1288 O O . ASP A 1 171 ? 14.447 -9.184 -18.916 1.00 66.12 171 ASP A O 1
ATOM 1292 N N . SER A 1 172 ? 12.457 -9.745 -18.039 1.00 64.69 172 SER A N 1
ATOM 1293 C CA . SER A 1 172 ? 12.980 -10.913 -17.318 1.00 64.69 172 SER A CA 1
ATOM 1294 C C . SER A 1 172 ? 13.627 -11.926 -18.245 1.00 64.69 172 SER A C 1
ATOM 1296 O O . SER A 1 172 ? 14.659 -12.487 -17.892 1.00 64.69 172 SER A O 1
ATOM 1298 N N . 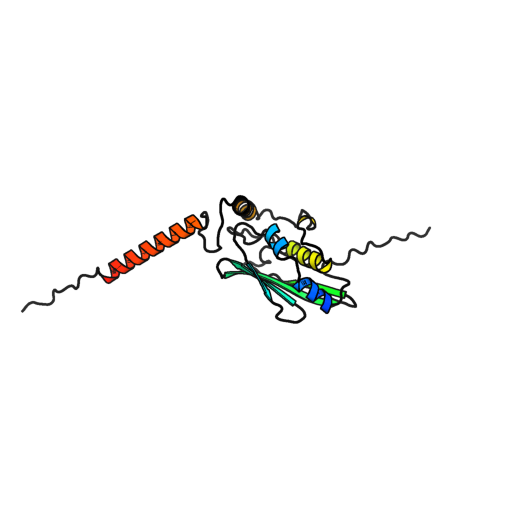ARG A 1 173 ? 13.093 -12.116 -19.459 1.00 62.53 173 ARG A N 1
ATOM 1299 C CA . ARG A 1 173 ? 13.676 -13.043 -20.436 1.00 62.53 173 ARG A CA 1
ATOM 1300 C C . ARG A 1 173 ? 15.033 -12.557 -20.934 1.00 62.53 173 ARG A C 1
ATOM 1302 O O . ARG A 1 173 ? 16.006 -13.299 -20.846 1.00 62.53 173 ARG A O 1
ATOM 1309 N N . ARG A 1 174 ? 15.139 -11.313 -21.407 1.00 65.06 174 ARG A N 1
ATOM 1310 C CA . ARG A 1 174 ? 16.413 -10.751 -21.881 1.00 65.06 174 ARG A CA 1
ATOM 1311 C C . ARG A 1 174 ? 17.416 -10.555 -20.751 1.00 65.06 174 ARG A C 1
ATOM 1313 O O . ARG A 1 174 ? 18.603 -10.773 -20.953 1.00 65.06 174 ARG A O 1
ATOM 1320 N N . SER A 1 175 ? 16.963 -10.176 -19.561 1.00 64.75 175 SER A N 1
ATOM 1321 C CA . SER A 1 175 ? 17.834 -10.043 -18.390 1.00 64.75 175 SER A CA 1
ATOM 1322 C C . SER A 1 175 ? 18.362 -11.394 -17.925 1.00 64.75 175 SER A C 1
ATOM 1324 O O . SER A 1 175 ? 19.515 -11.478 -17.510 1.00 64.75 175 SER A O 1
ATOM 1326 N N . GLN A 1 176 ? 17.558 -12.457 -18.012 1.00 64.50 176 GLN A N 1
ATOM 1327 C CA . GLN A 1 176 ? 18.018 -13.821 -17.769 1.00 64.50 176 GLN A CA 1
ATOM 1328 C C . GLN A 1 176 ? 19.039 -14.256 -18.827 1.00 64.50 176 GLN A C 1
ATOM 1330 O O . GLN A 1 176 ? 20.122 -14.688 -18.453 1.00 64.50 176 GLN A O 1
ATOM 1335 N N . GLN A 1 177 ? 18.763 -14.042 -20.119 1.00 71.56 177 GLN A N 1
ATOM 1336 C CA . GLN A 1 177 ? 19.714 -14.349 -21.199 1.00 71.56 177 GLN A CA 1
ATOM 1337 C C . GLN A 1 177 ? 21.051 -13.615 -21.032 1.00 71.56 177 GLN A C 1
ATOM 1339 O O . GLN A 1 177 ? 22.112 -14.203 -21.224 1.00 71.56 177 GLN A O 1
ATOM 1344 N N . LEU A 1 178 ? 21.020 -12.336 -20.646 1.00 72.62 178 LEU A N 1
ATOM 1345 C CA . LEU A 1 178 ? 22.234 -11.562 -20.384 1.00 72.62 178 LEU A CA 1
ATOM 1346 C C . LEU A 1 178 ? 23.000 -12.090 -19.166 1.00 72.62 178 LEU A C 1
ATOM 1348 O O . LEU A 1 178 ? 24.222 -12.178 -19.229 1.00 72.62 178 LEU A O 1
ATOM 1352 N N . ARG A 1 179 ? 22.304 -12.459 -18.082 1.00 70.06 179 ARG A N 1
ATOM 1353 C CA . ARG A 1 179 ? 22.931 -13.059 -16.892 1.00 70.06 179 ARG A CA 1
ATOM 1354 C C . ARG A 1 179 ? 23.551 -14.419 -17.199 1.00 70.06 179 ARG A C 1
ATOM 1356 O O . ARG A 1 179 ? 24.650 -14.700 -16.741 1.00 70.06 179 ARG A O 1
ATOM 1363 N N . GLU A 1 180 ? 22.870 -15.246 -17.985 1.00 72.88 180 GLU A N 1
ATOM 1364 C CA . GLU A 1 180 ? 23.394 -16.531 -18.449 1.00 72.88 180 GLU A CA 1
ATOM 1365 C C . GLU A 1 180 ? 24.644 -16.323 -19.311 1.00 72.88 180 GLU A C 1
ATOM 1367 O O . GLU A 1 180 ? 25.667 -16.939 -19.033 1.00 72.88 180 GLU A O 1
ATOM 1372 N N . ALA A 1 181 ? 24.616 -15.386 -20.265 1.00 76.56 181 ALA A N 1
ATOM 1373 C CA . ALA A 1 181 ? 25.779 -15.057 -21.091 1.00 76.56 181 ALA A CA 1
ATOM 1374 C C . ALA A 1 181 ? 26.969 -14.525 -20.268 1.00 76.56 181 ALA A C 1
ATOM 1376 O O . ALA A 1 181 ? 28.113 -14.905 -20.521 1.00 76.56 181 ALA A O 1
ATOM 1377 N N . GLU A 1 182 ? 26.718 -13.675 -19.268 1.00 77.50 182 GLU A N 1
ATOM 1378 C CA . GLU A 1 182 ? 27.752 -13.179 -18.351 1.00 77.50 182 GLU A CA 1
ATOM 1379 C C . GLU A 1 182 ? 28.334 -14.296 -17.484 1.00 77.50 182 GLU A C 1
ATOM 1381 O O . GLU A 1 182 ? 29.553 -14.387 -17.358 1.00 77.50 182 GLU A O 1
ATOM 1386 N N . ASN A 1 183 ? 27.495 -15.183 -16.944 1.00 73.38 183 ASN A N 1
ATOM 1387 C CA . ASN A 1 183 ? 27.945 -16.336 -16.165 1.00 73.38 183 ASN A CA 1
ATOM 1388 C C . ASN A 1 183 ? 28.753 -17.318 -17.020 1.00 73.38 183 ASN A C 1
ATOM 1390 O O . ASN A 1 183 ? 29.786 -17.811 -16.572 1.00 73.38 183 ASN A O 1
ATOM 1394 N N . THR A 1 184 ? 28.323 -17.589 -18.256 1.00 76.44 184 THR A N 1
ATOM 1395 C CA . THR A 1 184 ? 29.082 -18.423 -19.195 1.00 76.44 184 THR A CA 1
ATOM 1396 C C . THR A 1 184 ? 30.446 -17.807 -19.478 1.00 76.44 184 THR A C 1
ATOM 1398 O O . THR A 1 184 ? 31.452 -18.506 -19.390 1.00 76.44 184 THR A O 1
ATOM 1401 N N . ARG A 1 185 ? 30.502 -16.497 -19.744 1.00 75.06 185 ARG A N 1
ATOM 1402 C CA . ARG A 1 185 ? 31.763 -15.790 -19.975 1.00 75.06 185 ARG A CA 1
ATOM 1403 C C . ARG A 1 185 ? 32.674 -15.815 -18.745 1.00 75.06 185 ARG A C 1
ATOM 1405 O O . ARG A 1 185 ? 33.852 -16.114 -18.883 1.00 75.06 185 ARG A O 1
ATOM 1412 N N . ALA A 1 186 ? 32.137 -15.563 -17.553 1.00 70.31 186 ALA A N 1
ATOM 1413 C CA . ALA A 1 186 ? 32.899 -15.609 -16.306 1.00 70.31 186 ALA A CA 1
ATOM 1414 C C . ALA A 1 186 ? 33.447 -17.017 -16.013 1.00 70.31 186 ALA A C 1
ATOM 1416 O O . ALA A 1 186 ? 34.596 -17.159 -15.598 1.00 70.31 186 ALA A O 1
ATOM 1417 N N . ASN A 1 187 ? 32.660 -18.064 -16.279 1.00 68.38 187 ASN A N 1
ATOM 1418 C CA . ASN A 1 187 ? 33.110 -19.451 -16.154 1.00 68.38 187 ASN A CA 1
ATOM 1419 C C . ASN A 1 187 ? 34.209 -19.791 -17.167 1.00 68.38 187 ASN A C 1
ATOM 1421 O O . ASN A 1 187 ? 35.157 -20.488 -16.819 1.00 68.38 187 ASN A O 1
ATOM 1425 N N . GLN A 1 188 ? 34.106 -19.287 -18.397 1.00 67.69 188 GLN A N 1
ATOM 1426 C CA . GLN A 1 188 ? 35.103 -19.506 -19.443 1.00 67.69 188 GLN A CA 1
ATOM 1427 C C . GLN A 1 188 ? 36.422 -18.784 -19.121 1.00 67.69 188 GLN A C 1
ATOM 1429 O O . GLN A 1 188 ? 37.482 -19.397 -19.165 1.00 67.69 188 GLN A O 1
ATOM 1434 N N . GLU A 1 189 ? 36.359 -17.529 -18.666 1.00 65.56 189 GLU A N 1
ATOM 1435 C CA . GLU A 1 189 ? 37.531 -16.776 -18.196 1.00 65.56 189 GLU A CA 1
ATOM 1436 C C . GLU A 1 189 ? 38.166 -17.409 -16.937 1.00 65.56 189 GLU A C 1
ATOM 1438 O O . GLU A 1 189 ? 39.387 -17.388 -16.771 1.00 65.56 189 GLU A O 1
ATOM 1443 N N . GLY A 1 190 ? 37.358 -18.004 -16.052 1.00 62.62 190 GLY A N 1
ATOM 1444 C CA . GLY A 1 190 ? 37.835 -18.779 -14.904 1.00 62.62 190 GLY A CA 1
ATOM 1445 C C . GLY A 1 190 ? 38.520 -20.090 -15.306 1.00 62.62 190 GLY A C 1
ATOM 1446 O O . GLY A 1 190 ? 39.562 -20.433 -14.747 1.00 62.62 190 GLY A O 1
ATOM 1447 N N . TYR A 1 191 ? 37.975 -20.791 -16.303 1.00 58.31 191 TYR A N 1
ATOM 1448 C CA . TYR A 1 191 ? 38.565 -22.006 -16.867 1.00 58.31 191 TYR A CA 1
ATOM 1449 C C . TYR A 1 191 ? 39.912 -21.715 -17.544 1.00 58.31 191 TYR A C 1
ATOM 1451 O O . TYR A 1 191 ? 40.903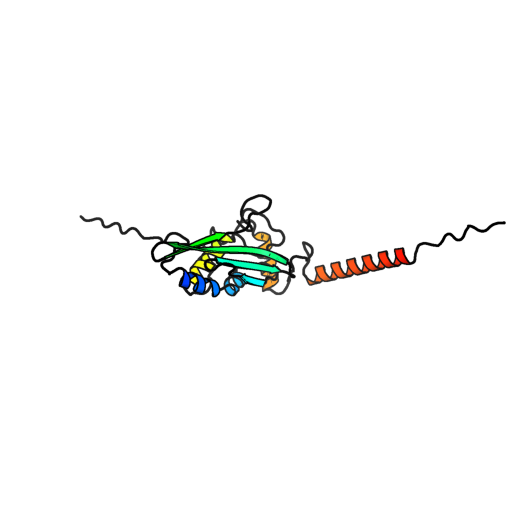 -22.386 -17.253 1.00 58.31 191 TYR A O 1
ATOM 1459 N N . ASP A 1 192 ? 39.987 -20.656 -18.353 1.00 59.12 192 ASP A N 1
ATOM 1460 C CA . ASP A 1 192 ? 41.218 -20.240 -19.034 1.00 59.12 192 ASP A CA 1
ATOM 1461 C C . ASP A 1 192 ? 42.315 -19.823 -18.041 1.00 59.12 192 ASP A C 1
ATOM 1463 O O . ASP A 1 192 ? 43.487 -20.140 -18.236 1.00 59.12 192 ASP A O 1
ATOM 1467 N N . ARG A 1 193 ? 41.961 -19.184 -16.917 1.00 57.78 193 ARG A N 1
ATOM 1468 C CA . ARG A 1 193 ? 42.926 -18.886 -15.841 1.00 57.78 193 ARG A CA 1
ATOM 1469 C C . ARG A 1 193 ? 43.382 -20.125 -15.070 1.00 57.78 193 ARG A C 1
ATOM 1471 O O . ARG A 1 193 ? 44.503 -20.131 -14.574 1.00 57.78 193 ARG A O 1
ATOM 1478 N N . SER A 1 194 ? 42.535 -21.149 -14.955 1.00 58.34 194 SER A N 1
ATOM 1479 C CA . SER A 1 194 ? 42.853 -22.384 -14.228 1.00 58.34 194 SER A CA 1
ATOM 1480 C C . SER A 1 194 ? 43.738 -23.349 -15.025 1.00 58.34 194 SER A C 1
ATOM 1482 O O . SER A 1 194 ? 44.442 -24.146 -14.413 1.00 58.34 194 SER A O 1
ATOM 1484 N N . TYR A 1 195 ? 43.700 -23.299 -16.361 1.00 55.41 195 TYR A N 1
ATOM 1485 C CA . TYR A 1 195 ? 44.448 -24.211 -17.242 1.00 55.41 195 TYR A CA 1
ATOM 1486 C C . TYR A 1 195 ? 45.486 -23.513 -18.141 1.00 55.41 195 TYR A C 1
ATOM 1488 O O . TYR A 1 195 ? 46.196 -24.187 -18.883 1.00 55.41 195 TYR A O 1
ATOM 1496 N N . GLY A 1 196 ? 45.587 -22.180 -18.087 1.00 51.59 196 GLY A N 1
ATOM 1497 C CA . GLY A 1 196 ? 46.377 -21.369 -19.020 1.00 51.59 196 GLY A CA 1
ATOM 1498 C C . GLY A 1 196 ? 47.630 -20.692 -18.460 1.00 51.59 196 GLY A C 1
ATOM 1499 O O . GLY A 1 196 ? 48.166 -19.817 -19.138 1.00 51.59 196 GLY A O 1
ATOM 1500 N N . GLN A 1 197 ? 48.126 -21.045 -17.268 1.00 49.03 197 GLN A N 1
ATOM 1501 C CA . GLN A 1 197 ? 49.511 -20.695 -16.927 1.00 49.03 197 GLN A CA 1
ATOM 1502 C C . GLN A 1 197 ? 50.439 -21.822 -17.391 1.00 49.03 197 GLN A C 1
ATOM 1504 O O . GLN A 1 197 ? 50.398 -22.902 -16.800 1.00 49.03 197 GLN A O 1
ATOM 1509 N N . PRO A 1 198 ? 51.268 -21.620 -18.433 1.00 46.75 198 PRO A N 1
ATOM 1510 C CA . PRO A 1 198 ? 52.375 -22.530 -18.670 1.00 46.75 198 PRO A CA 1
ATOM 1511 C C . PRO A 1 198 ? 53.274 -22.501 -17.429 1.00 46.75 198 PRO A C 1
ATOM 1513 O O . PRO A 1 198 ? 53.726 -21.434 -17.012 1.00 46.75 198 PRO A O 1
ATOM 1516 N N . MET A 1 199 ? 53.495 -23.669 -16.821 1.00 49.00 199 MET A N 1
ATOM 1517 C CA . MET A 1 199 ? 54.627 -23.869 -15.921 1.00 49.00 199 MET A CA 1
ATOM 1518 C C . MET A 1 199 ? 55.877 -23.570 -16.745 1.00 49.00 199 MET A C 1
ATOM 1520 O O . MET A 1 199 ? 56.120 -24.208 -17.771 1.00 49.00 199 MET A O 1
ATOM 1524 N N . ASP A 1 200 ? 56.608 -22.532 -16.353 1.00 49.97 200 ASP A N 1
ATOM 1525 C CA . ASP A 1 200 ? 57.902 -22.209 -16.938 1.00 49.97 200 ASP A CA 1
ATOM 1526 C C . ASP A 1 200 ? 58.918 -23.249 -16.447 1.00 49.97 200 ASP A C 1
ATOM 1528 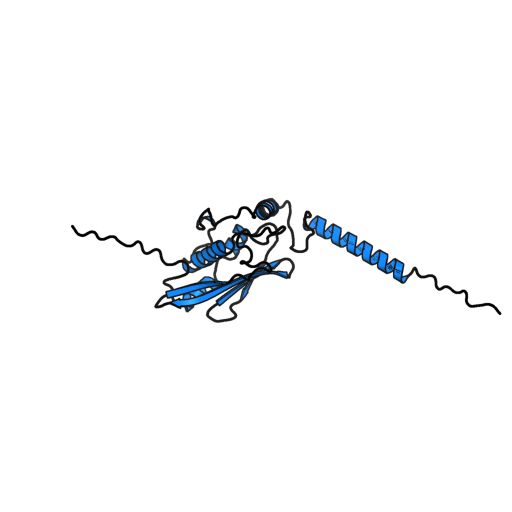O O . ASP A 1 200 ? 59.649 -23.040 -15.479 1.00 49.97 200 ASP A O 1
ATOM 1532 N N . ASP A 1 201 ? 58.915 -24.419 -17.089 1.00 51.69 201 ASP A N 1
ATOM 1533 C CA . ASP A 1 201 ? 59.858 -25.512 -16.846 1.00 51.69 201 ASP A CA 1
ATOM 1534 C C . ASP A 1 201 ? 61.220 -25.213 -17.506 1.00 51.69 201 ASP A C 1
ATOM 1536 O O . ASP A 1 201 ? 61.782 -26.027 -18.239 1.00 51.69 201 ASP A O 1
ATOM 1540 N N . THR A 1 202 ? 61.781 -24.028 -17.247 1.00 52.22 202 THR A N 1
ATOM 1541 C CA . THR A 1 202 ? 63.172 -23.698 -17.590 1.00 52.22 202 THR A CA 1
ATOM 1542 C C . THR A 1 202 ? 64.001 -23.337 -16.356 1.00 52.22 202 THR A C 1
ATOM 1544 O O . THR A 1 202 ? 64.665 -22.309 -16.281 1.00 52.22 202 THR A O 1
ATOM 1547 N N . GLN A 1 203 ? 64.050 -24.254 -15.388 1.00 47.47 203 GLN A N 1
ATOM 1548 C CA . GLN A 1 203 ? 65.200 -24.376 -14.483 1.00 47.47 203 GLN A CA 1
ATOM 1549 C C . GLN A 1 203 ? 65.778 -25.786 -14.564 1.00 47.47 203 GLN A C 1
ATOM 1551 O O . GLN A 1 203 ? 65.494 -26.666 -13.759 1.00 47.47 203 GLN A O 1
ATOM 1556 N N . GLY A 1 204 ? 66.611 -25.984 -15.579 1.00 40.84 204 GLY A N 1
ATOM 1557 C CA . GLY A 1 204 ? 67.417 -27.180 -15.740 1.00 40.84 204 GLY A CA 1
ATOM 1558 C C . GLY A 1 204 ? 68.529 -26.911 -16.735 1.00 40.84 204 GLY A C 1
ATOM 1559 O O . GLY A 1 204 ? 68.350 -27.125 -17.929 1.00 40.84 204 GLY A O 1
ATOM 1560 N N . ASN A 1 205 ? 69.677 -26.438 -16.253 1.00 38.50 205 ASN A N 1
ATOM 1561 C CA . ASN A 1 205 ? 70.926 -26.677 -16.956 1.00 38.50 205 ASN A CA 1
ATOM 1562 C C . ASN A 1 205 ? 72.087 -26.822 -15.969 1.00 38.50 205 ASN A C 1
ATOM 1564 O O . ASN A 1 205 ? 72.130 -26.144 -14.943 1.00 38.50 205 ASN A O 1
ATOM 1568 N N . TRP A 1 206 ? 72.934 -27.782 -16.324 1.00 46.28 206 TRP A N 1
ATOM 1569 C CA . TRP A 1 206 ? 74.111 -28.323 -15.650 1.00 46.28 206 TRP A CA 1
ATOM 1570 C C . TRP A 1 206 ? 75.156 -27.288 -15.235 1.00 46.28 206 TRP A C 1
ATOM 1572 O O . TRP A 1 206 ? 75.355 -26.315 -15.998 1.00 46.28 206 TRP A O 1
#